Protein AF-A0A2A2QMR7-F1 (afdb_monomer_lite)

Secondary structure (DSSP, 8-state):
-HHHHHHH-HHHHHHHHHHHHHHHS-----SHHHHHHH-HHHHHHHHHHHHHTT-S--STTS--TTTHHHHHHHHHHHTTT-HHHHHHHHHHS-HHHHGGGGGG--S--GGGHHHHHHHHHHHS-HHHHHHHHHTSHHHHHHH-TTS---HHHHHHHHHHTT--HHHHHHHHHHHHHHHHHHHHHHHHTTPPP-HHHHHHHHHHHHHH-TTTHHHHHHHHHHHHHHHH-SHHHHHHHHHHHHHHHHTT--GGGTHHHHHHHHTTSS---HHHHHHHHTT-S-HHHHHHHHHHH-

Structure (mmCIF, N/CA/C/O backbone):
data_AF-A0A2A2QMR7-F1
#
_entry.id   AF-A0A2A2QMR7-F1
#
loop_
_atom_site.group_PDB
_atom_site.id
_atom_site.type_symbol
_atom_site.label_atom_id
_atom_site.label_alt_id
_atom_site.label_comp_id
_atom_site.label_asym_id
_atom_site.label_entity_id
_atom_site.label_seq_id
_atom_site.pdbx_PDB_ins_code
_atom_site.Cartn_x
_atom_site.Cartn_y
_atom_site.Cartn_z
_atom_site.occupancy
_atom_site.B_iso_or_equiv
_atom_site.auth_seq_id
_atom_site.auth_comp_id
_atom_site.auth_asym_id
_atom_site.auth_atom_id
_atom_site.pdbx_PDB_model_num
ATOM 1 N N . MET A 1 1 ? 7.058 14.930 -33.834 1.00 75.44 1 MET A N 1
ATOM 2 C CA . MET A 1 1 ? 8.355 14.734 -34.533 1.00 75.44 1 MET A CA 1
ATOM 3 C C . MET A 1 1 ? 9.242 13.738 -33.794 1.00 75.44 1 MET A C 1
ATOM 5 O O . MET A 1 1 ? 9.692 12.813 -34.449 1.00 75.44 1 MET A O 1
ATOM 9 N N . LEU A 1 2 ? 9.479 13.872 -32.477 1.00 79.81 2 LEU A N 1
ATOM 10 C CA . LEU A 1 2 ? 10.224 12.844 -31.726 1.00 79.81 2 LEU A CA 1
ATOM 11 C C . LEU A 1 2 ? 9.490 11.493 -31.701 1.00 79.81 2 LEU A C 1
ATOM 13 O O . LEU A 1 2 ? 10.117 10.493 -32.015 1.00 79.81 2 LEU A O 1
ATOM 17 N N . ASP A 1 3 ? 8.169 11.484 -31.512 1.00 81.62 3 ASP A N 1
ATOM 18 C CA . ASP A 1 3 ? 7.357 10.249 -31.507 1.00 81.62 3 ASP A CA 1
ATOM 19 C C . ASP A 1 3 ? 7.459 9.439 -32.821 1.00 81.62 3 ASP A C 1
ATOM 21 O O . ASP A 1 3 ? 7.451 8.212 -32.833 1.00 81.62 3 ASP A O 1
ATOM 25 N N . GLU A 1 4 ? 7.612 10.111 -33.969 1.00 83.12 4 GLU A N 1
ATOM 26 C CA . GLU A 1 4 ? 7.849 9.420 -35.246 1.00 83.12 4 GLU A CA 1
ATOM 27 C C . GLU A 1 4 ? 9.263 8.831 -35.337 1.00 83.12 4 GLU A C 1
ATOM 29 O O . GLU A 1 4 ? 9.485 7.826 -36.019 1.00 83.12 4 GLU A O 1
ATOM 34 N N . LEU A 1 5 ? 10.230 9.470 -34.673 1.00 87.38 5 LEU A N 1
ATOM 35 C CA . LEU A 1 5 ? 11.623 9.042 -34.644 1.00 87.38 5 LEU A CA 1
ATOM 36 C C . LEU A 1 5 ? 11.851 7.895 -33.659 1.00 87.38 5 LEU A C 1
ATOM 38 O O . LEU A 1 5 ? 12.731 7.090 -33.925 1.00 87.38 5 LEU A O 1
ATOM 42 N N . GLU A 1 6 ? 11.030 7.718 -32.622 1.00 89.19 6 GLU A N 1
ATOM 43 C CA . GLU A 1 6 ? 11.088 6.538 -31.734 1.00 89.19 6 GLU A CA 1
ATOM 44 C C . GLU A 1 6 ? 10.997 5.208 -32.509 1.00 89.19 6 GLU A C 1
ATOM 46 O O . GLU A 1 6 ? 11.534 4.181 -32.092 1.00 89.19 6 GLU A O 1
ATOM 51 N N . ASN A 1 7 ? 10.352 5.224 -33.680 1.00 86.50 7 ASN A N 1
ATOM 52 C CA . ASN A 1 7 ? 10.239 4.064 -34.563 1.00 86.50 7 ASN A CA 1
ATOM 53 C C . ASN A 1 7 ? 11.306 4.012 -35.664 1.00 86.50 7 ASN A C 1
ATOM 55 O O . ASN A 1 7 ? 11.676 2.925 -36.098 1.00 86.50 7 ASN A O 1
ATOM 59 N N . LYS A 1 8 ? 11.787 5.165 -36.142 1.00 88.81 8 LYS A N 1
ATOM 60 C CA . LYS A 1 8 ? 12.692 5.256 -37.306 1.00 88.81 8 LYS A CA 1
ATOM 61 C C . LYS A 1 8 ? 14.168 5.384 -36.925 1.00 88.81 8 LYS A C 1
ATOM 63 O O . LYS A 1 8 ? 15.030 4.905 -37.651 1.00 88.81 8 LYS A O 1
ATOM 68 N N . ASN A 1 9 ? 14.453 6.076 -35.828 1.00 90.81 9 ASN A N 1
ATOM 69 C CA . ASN A 1 9 ? 15.782 6.309 -35.273 1.00 90.81 9 ASN A CA 1
ATOM 70 C C . ASN A 1 9 ? 15.674 6.475 -33.739 1.00 90.81 9 ASN A C 1
ATOM 72 O O . ASN A 1 9 ? 15.755 7.602 -33.231 1.00 90.81 9 ASN A O 1
ATOM 76 N N . PRO A 1 10 ? 15.433 5.368 -33.010 1.00 91.12 10 PRO A N 1
ATOM 77 C CA . PRO A 1 10 ? 15.171 5.409 -31.575 1.00 91.12 10 PRO A CA 1
ATOM 78 C C . PRO A 1 10 ? 16.338 6.011 -30.789 1.00 91.12 10 PRO A C 1
ATOM 80 O O . PRO A 1 10 ? 16.108 6.892 -29.967 1.00 91.12 10 PRO A O 1
ATOM 83 N N . GLU A 1 11 ? 17.587 5.635 -31.090 1.00 91.69 11 GLU A N 1
ATOM 84 C CA . GLU A 1 11 ? 18.773 6.178 -30.409 1.00 91.69 11 GLU A CA 1
ATOM 85 C C . GLU A 1 11 ? 18.800 7.712 -30.439 1.00 91.69 11 GLU A C 1
ATOM 87 O O . GLU A 1 11 ? 19.033 8.360 -29.414 1.00 91.69 11 GLU A O 1
ATOM 92 N N . PHE A 1 12 ? 18.512 8.312 -31.600 1.00 91.12 12 PHE A N 1
ATOM 93 C CA . PHE A 1 12 ? 18.445 9.764 -31.719 1.00 91.12 12 PHE A CA 1
ATOM 94 C C . PHE A 1 12 ? 17.268 10.334 -30.923 1.00 91.12 12 PHE A C 1
ATOM 96 O O . PHE A 1 12 ? 17.456 11.296 -30.181 1.00 91.12 12 PHE A O 1
ATOM 103 N N . ALA A 1 13 ? 16.075 9.743 -31.042 1.00 90.94 13 ALA A N 1
ATOM 104 C CA . ALA A 1 13 ? 14.880 10.210 -30.342 1.00 90.94 13 ALA A CA 1
ATOM 105 C C . ALA A 1 13 ? 15.073 10.216 -28.814 1.00 90.94 13 ALA A C 1
ATOM 107 O O . ALA A 1 13 ? 14.882 11.254 -28.176 1.00 90.94 13 ALA A O 1
ATOM 108 N N . 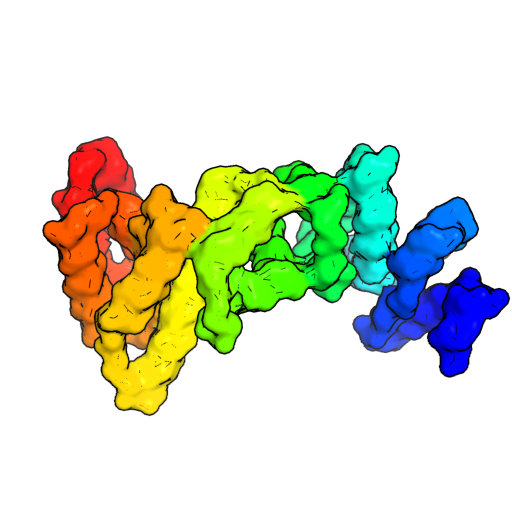PHE A 1 14 ? 15.535 9.106 -28.232 1.00 89.88 14 PHE A N 1
ATOM 109 C CA . PHE A 1 14 ? 15.748 8.981 -26.786 1.00 89.88 14 PHE A CA 1
ATOM 110 C C . PHE A 1 14 ? 16.903 9.841 -26.274 1.00 89.88 14 PHE A C 1
ATOM 112 O O . PHE A 1 14 ? 16.801 10.404 -25.184 1.00 89.88 14 PHE A O 1
ATOM 119 N N . SER A 1 15 ? 17.934 10.082 -27.089 1.00 88.19 15 SER A N 1
ATOM 120 C CA . SER A 1 15 ? 18.967 11.076 -26.758 1.00 88.19 15 SER A CA 1
ATOM 121 C C . SER A 1 15 ? 18.392 12.501 -26.669 1.00 88.19 15 SER A C 1
ATOM 123 O O . SER A 1 15 ? 18.821 13.288 -25.825 1.00 88.19 15 SER A O 1
ATOM 125 N N . GLN A 1 16 ? 17.382 12.841 -27.483 1.00 86.88 16 GLN A N 1
ATOM 126 C CA . GLN A 1 16 ? 16.682 14.130 -27.375 1.00 86.88 16 GLN A CA 1
ATOM 127 C C . GLN A 1 16 ? 15.772 14.201 -26.140 1.00 86.88 16 GLN A C 1
ATOM 129 O O . GLN A 1 16 ? 15.728 15.247 -25.490 1.00 86.88 16 GLN A O 1
ATOM 134 N N . TYR A 1 17 ? 15.068 13.118 -25.784 1.00 85.00 17 TYR A N 1
ATOM 135 C CA . TYR A 1 17 ? 14.297 13.061 -24.531 1.00 85.00 17 TYR A CA 1
ATOM 136 C C . TYR A 1 17 ? 15.207 13.229 -23.309 1.00 85.00 17 TYR A C 1
ATOM 138 O O . TYR A 1 17 ? 14.898 14.028 -22.426 1.00 85.00 17 TYR A O 1
ATOM 146 N N . LEU A 1 18 ? 16.368 12.570 -23.300 1.00 82.56 18 LEU A N 1
ATOM 147 C CA . LEU A 1 18 ? 17.379 12.716 -22.255 1.00 82.56 18 LEU A CA 1
ATOM 148 C C . LEU A 1 18 ? 17.886 14.161 -22.140 1.00 82.56 18 LEU A C 1
ATOM 150 O O . LEU A 1 18 ? 17.876 14.740 -21.054 1.00 82.56 18 LEU A O 1
ATOM 154 N N . ALA A 1 19 ? 18.249 14.789 -23.262 1.00 81.62 19 ALA A N 1
ATOM 155 C CA . ALA A 1 19 ? 18.685 16.185 -23.275 1.00 81.62 19 ALA A CA 1
ATOM 156 C C . ALA A 1 19 ? 17.597 17.150 -22.762 1.00 81.62 19 ALA A C 1
ATOM 158 O O . ALA A 1 19 ? 17.898 18.111 -22.053 1.00 81.62 19 ALA A O 1
ATOM 159 N N . ARG A 1 20 ? 16.318 16.897 -23.078 1.00 76.81 20 ARG A N 1
ATOM 160 C CA . ARG A 1 20 ? 15.191 17.674 -22.532 1.00 76.81 20 ARG A CA 1
ATOM 161 C C . ARG A 1 20 ? 15.062 17.490 -21.025 1.00 76.81 20 ARG A C 1
ATOM 163 O O . ARG A 1 20 ? 14.954 18.481 -20.309 1.00 76.81 20 ARG A O 1
ATOM 170 N N . ASN A 1 21 ? 15.141 16.248 -20.555 1.00 72.75 21 ASN A N 1
ATOM 171 C CA . ASN A 1 21 ? 15.066 15.915 -19.137 1.00 72.75 21 ASN A CA 1
ATOM 172 C C . ASN A 1 21 ? 16.109 16.640 -18.294 1.00 72.75 21 ASN A C 1
ATOM 174 O O . ASN A 1 21 ? 15.802 17.161 -17.226 1.00 72.75 21 ASN A O 1
ATOM 178 N N . GLN A 1 22 ? 17.321 16.757 -18.823 1.00 72.19 22 GLN A N 1
ATOM 179 C CA . GLN A 1 22 ? 18.397 17.495 -18.174 1.00 72.19 22 GLN A CA 1
ATOM 180 C C . GLN A 1 22 ? 18.168 19.008 -18.101 1.00 72.19 22 GLN A C 1
ATOM 182 O O . GLN A 1 22 ? 18.675 19.647 -17.185 1.00 72.19 22 GLN A O 1
ATOM 187 N N . ASN A 1 23 ? 17.489 19.594 -19.090 1.00 68.38 23 ASN A N 1
ATOM 188 C CA . ASN A 1 23 ? 17.396 21.048 -19.235 1.00 68.38 23 ASN A CA 1
ATOM 189 C C . ASN A 1 23 ? 16.145 21.642 -18.580 1.00 68.38 23 ASN A C 1
ATOM 191 O O . ASN A 1 23 ? 16.170 22.806 -18.188 1.00 68.38 23 ASN A O 1
ATOM 195 N N . SER A 1 24 ? 15.053 20.880 -18.483 1.00 61.28 24 SER A N 1
ATOM 196 C CA . SER A 1 24 ? 13.779 21.382 -17.954 1.00 61.28 24 SER A CA 1
ATOM 197 C C . SER A 1 24 ? 13.202 20.569 -16.797 1.00 61.28 24 SER A C 1
ATOM 199 O O . SER A 1 24 ? 12.192 20.988 -16.240 1.00 61.28 24 SER A O 1
ATOM 201 N N . GLY A 1 25 ? 13.783 19.412 -16.447 1.00 57.06 25 GLY A N 1
ATOM 202 C CA . GLY A 1 25 ? 13.253 18.519 -15.405 1.00 57.06 25 GLY A CA 1
ATOM 203 C C . GLY A 1 25 ? 11.856 17.947 -15.694 1.00 57.06 25 GLY A C 1
ATOM 204 O O . GLY A 1 25 ? 11.283 17.286 -14.836 1.00 57.06 25 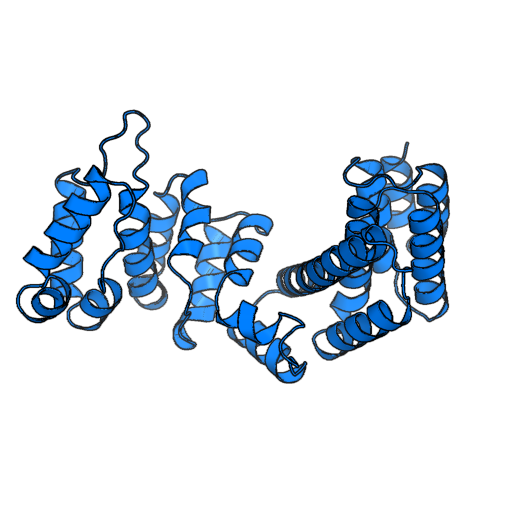GLY A O 1
ATOM 205 N N . ALA A 1 26 ? 11.306 18.205 -16.886 1.00 52.16 26 ALA A N 1
ATOM 206 C CA . ALA A 1 26 ? 9.927 17.911 -17.279 1.00 52.16 26 ALA A CA 1
ATOM 207 C C . ALA A 1 26 ? 9.849 16.998 -18.520 1.00 52.16 26 ALA A C 1
ATOM 209 O O . ALA A 1 26 ? 8.882 17.050 -19.280 1.00 52.16 26 ALA A O 1
ATOM 210 N N . GLY A 1 27 ? 10.895 16.216 -18.796 1.00 56.06 27 GLY A N 1
ATOM 211 C CA . GLY A 1 27 ? 10.897 15.272 -19.910 1.00 56.06 27 GLY A CA 1
ATOM 212 C C . GLY A 1 27 ? 10.311 13.920 -19.495 1.00 56.06 27 GLY A C 1
ATOM 213 O O . GLY A 1 27 ? 10.717 13.305 -18.517 1.00 56.06 27 GLY A O 1
ATOM 214 N N . GLY A 1 28 ? 9.365 13.393 -20.263 1.00 66.94 28 GLY A N 1
ATOM 215 C CA . GLY A 1 28 ? 9.029 11.972 -20.145 1.00 66.94 28 GLY A CA 1
ATOM 216 C C . GLY A 1 28 ? 10.193 11.083 -20.606 1.00 66.94 28 GLY A C 1
ATOM 217 O O . GLY A 1 28 ? 11.142 11.557 -21.236 1.00 66.94 28 GLY A O 1
ATOM 218 N N . LEU A 1 29 ? 10.085 9.777 -20.362 1.00 75.12 29 LEU A N 1
ATOM 219 C CA . LEU A 1 29 ? 10.961 8.757 -20.961 1.00 75.12 29 LEU A CA 1
ATOM 220 C C . LEU A 1 29 ? 10.720 8.547 -22.472 1.00 75.12 29 LEU A C 1
ATOM 222 O O . LEU A 1 29 ? 11.399 7.728 -23.085 1.00 75.12 29 LEU A O 1
ATOM 226 N N . GLY A 1 30 ? 9.759 9.253 -23.082 1.00 81.81 30 GLY A N 1
ATOM 227 C CA . GLY A 1 30 ? 9.195 8.829 -24.366 1.00 81.81 30 GLY A CA 1
ATOM 228 C C . GLY A 1 30 ? 8.587 7.429 -24.227 1.00 81.81 30 GLY A C 1
ATOM 229 O O . GLY A 1 30 ? 8.149 7.058 -23.140 1.00 81.81 30 GLY A O 1
ATOM 230 N N . ARG A 1 31 ? 8.608 6.636 -25.298 1.00 87.06 31 ARG A N 1
ATOM 231 C CA . ARG A 1 31 ? 8.166 5.225 -25.308 1.00 87.06 31 ARG A CA 1
ATOM 232 C C . ARG A 1 31 ? 9.349 4.258 -25.158 1.00 87.06 31 ARG A C 1
ATOM 234 O O . ARG A 1 31 ? 9.546 3.353 -25.973 1.00 87.06 31 ARG A O 1
ATOM 241 N N . PHE A 1 32 ? 10.228 4.517 -24.184 1.00 90.31 32 PHE A N 1
ATOM 242 C CA . PHE A 1 32 ? 11.466 3.744 -23.996 1.00 90.31 32 PHE A CA 1
ATOM 243 C C . PHE A 1 32 ? 11.190 2.289 -23.599 1.00 90.31 32 PHE A C 1
ATOM 245 O O . PHE A 1 32 ? 11.862 1.376 -24.075 1.00 90.31 32 PHE A O 1
ATOM 252 N N . ASP A 1 33 ? 10.156 2.071 -22.793 1.00 88.31 33 ASP A N 1
ATOM 253 C CA . ASP A 1 33 ? 9.586 0.765 -22.470 1.00 88.31 33 ASP A CA 1
ATOM 254 C C . ASP A 1 33 ? 9.193 -0.029 -23.727 1.00 88.31 33 ASP A C 1
ATOM 256 O O . ASP A 1 33 ? 9.488 -1.221 -23.838 1.00 88.31 33 ASP A O 1
ATOM 260 N N . GLU A 1 34 ? 8.608 0.634 -24.724 1.00 90.38 34 GLU A N 1
ATOM 261 C CA . GLU A 1 34 ? 8.254 -0.012 -25.986 1.00 90.38 34 GLU A CA 1
ATOM 262 C C . GLU A 1 34 ? 9.469 -0.325 -26.851 1.00 90.38 34 GLU A C 1
ATOM 264 O O . GLU A 1 34 ? 9.493 -1.348 -27.540 1.00 90.38 34 GLU A O 1
ATOM 269 N N . TRP A 1 35 ? 10.501 0.522 -26.820 1.00 93.56 35 TRP A N 1
ATOM 270 C CA . TRP A 1 35 ? 11.750 0.197 -27.499 1.00 93.56 35 TRP A CA 1
ATOM 271 C C . TRP A 1 35 ? 12.442 -0.998 -26.838 1.00 93.56 35 TRP A C 1
ATOM 273 O O . TRP A 1 35 ? 12.838 -1.916 -27.555 1.00 93.56 35 TRP A O 1
ATOM 283 N N . LEU A 1 36 ? 12.496 -1.041 -25.503 1.00 92.50 36 LEU A N 1
ATOM 284 C CA . LEU A 1 36 ? 12.977 -2.199 -24.746 1.00 92.50 36 LEU A CA 1
ATOM 285 C C . LEU A 1 36 ? 12.205 -3.474 -25.104 1.00 92.50 36 LEU A C 1
ATOM 287 O O . LEU A 1 36 ? 12.815 -4.526 -25.252 1.00 92.50 36 LEU A O 1
ATOM 291 N N . ALA A 1 37 ? 10.885 -3.396 -25.289 1.00 89.94 37 ALA A N 1
ATOM 292 C CA . ALA A 1 37 ? 10.079 -4.546 -25.697 1.00 89.94 37 ALA A CA 1
ATOM 293 C C . ALA A 1 37 ? 10.334 -4.977 -27.155 1.00 89.94 37 ALA A C 1
ATOM 295 O O . ALA A 1 37 ? 10.321 -6.170 -27.461 1.00 89.94 37 ALA A O 1
ATOM 296 N N . ARG A 1 38 ? 10.554 -4.019 -28.064 1.00 93.31 38 ARG A N 1
ATOM 297 C CA . ARG A 1 38 ? 10.743 -4.266 -29.503 1.00 93.31 38 ARG A CA 1
ATOM 298 C C . ARG A 1 38 ? 12.148 -4.758 -29.854 1.00 93.31 38 ARG A C 1
ATOM 300 O O . ARG A 1 38 ? 12.282 -5.643 -30.693 1.00 93.31 38 ARG A O 1
ATOM 307 N N . ASP A 1 39 ? 13.177 -4.143 -29.278 1.00 93.56 39 ASP A N 1
ATOM 308 C CA . ASP A 1 39 ? 14.590 -4.453 -29.521 1.00 93.56 39 ASP A CA 1
ATOM 309 C C . ASP A 1 39 ? 15.398 -4.294 -28.218 1.00 93.56 39 ASP A C 1
ATOM 311 O O . ASP A 1 39 ? 16.079 -3.278 -28.021 1.00 93.56 39 ASP A O 1
ATOM 315 N N . PRO A 1 40 ? 15.315 -5.291 -27.310 1.00 91.62 40 PRO A N 1
ATOM 316 C CA . PRO A 1 40 ? 15.959 -5.222 -26.002 1.00 91.62 40 PRO A CA 1
ATOM 317 C C . PRO A 1 40 ? 17.469 -4.996 -26.104 1.00 91.62 40 PRO A C 1
ATOM 319 O O . PRO A 1 40 ? 18.030 -4.203 -25.358 1.00 91.62 40 PRO A O 1
ATOM 322 N N . ALA A 1 41 ? 18.137 -5.650 -27.061 1.00 91.81 41 ALA A N 1
ATOM 323 C CA . ALA A 1 41 ? 19.588 -5.582 -27.195 1.00 91.81 41 ALA A CA 1
ATOM 324 C C . ALA A 1 41 ? 20.064 -4.175 -27.586 1.00 91.81 41 ALA A C 1
ATOM 326 O O . ALA A 1 41 ? 21.008 -3.657 -26.984 1.00 91.81 41 ALA A O 1
ATOM 327 N N . ALA A 1 42 ? 19.419 -3.540 -28.573 1.00 94.12 42 ALA A N 1
ATOM 328 C CA . ALA A 1 42 ? 19.783 -2.185 -28.979 1.00 94.12 42 ALA A CA 1
ATOM 329 C C . ALA A 1 42 ? 19.444 -1.151 -27.894 1.00 94.12 42 ALA A C 1
ATOM 331 O O . ALA A 1 42 ? 20.277 -0.294 -27.591 1.00 94.12 42 ALA A O 1
ATOM 332 N N . ALA A 1 43 ? 18.260 -1.256 -27.281 1.00 94.06 43 ALA A N 1
ATOM 333 C CA . ALA A 1 43 ? 17.821 -0.345 -26.227 1.00 94.06 43 ALA A CA 1
ATOM 334 C C . ALA A 1 43 ? 18.730 -0.420 -24.987 1.00 94.06 43 ALA A C 1
ATOM 336 O O . ALA A 1 43 ? 19.186 0.617 -24.501 1.00 94.06 43 ALA A O 1
ATOM 337 N N . THR A 1 44 ? 19.066 -1.632 -24.527 1.00 92.19 44 THR A N 1
ATOM 338 C CA . THR A 1 44 ? 20.006 -1.852 -23.418 1.00 92.19 44 THR A CA 1
ATOM 339 C C . THR A 1 44 ? 21.389 -1.298 -23.738 1.00 92.19 44 THR A C 1
ATOM 341 O O . THR A 1 44 ? 21.927 -0.527 -22.950 1.00 92.19 44 THR A O 1
ATOM 344 N N . ASN A 1 45 ? 21.952 -1.612 -24.909 1.00 93.81 45 ASN A N 1
ATOM 345 C CA . ASN A 1 45 ? 23.277 -1.119 -25.298 1.00 93.81 45 ASN A CA 1
ATOM 346 C C . ASN A 1 45 ? 23.318 0.418 -25.358 1.00 93.81 45 ASN A C 1
ATOM 348 O O . ASN A 1 45 ? 24.273 1.048 -24.903 1.00 93.81 45 ASN A O 1
ATOM 352 N N . TRP A 1 46 ? 22.270 1.050 -25.895 1.00 94.62 46 TRP A N 1
ATOM 353 C CA . TRP A 1 46 ? 22.159 2.507 -25.880 1.00 94.62 46 TRP A CA 1
ATOM 354 C C . TRP A 1 46 ? 22.110 3.057 -24.451 1.00 94.62 46 TRP A C 1
ATOM 356 O O . TRP A 1 46 ? 22.844 3.999 -24.144 1.00 94.62 46 TRP A O 1
ATOM 366 N N . TYR A 1 47 ? 21.289 2.461 -23.585 1.00 91.81 47 TYR A N 1
ATOM 367 C CA . TYR A 1 47 ? 21.126 2.889 -22.200 1.00 91.81 47 TYR A CA 1
ATOM 368 C C . TYR A 1 47 ? 22.430 2.763 -21.400 1.00 91.81 47 TYR A C 1
ATOM 370 O O . TYR A 1 47 ? 22.868 3.729 -20.775 1.00 91.81 47 TYR A O 1
ATOM 378 N N . GLU A 1 48 ? 23.117 1.625 -21.501 1.00 90.62 48 GLU A N 1
ATOM 379 C CA . GLU A 1 48 ? 24.412 1.386 -20.854 1.00 90.62 48 GLU A CA 1
ATOM 380 C C . GLU A 1 48 ? 25.491 2.369 -21.327 1.00 90.62 48 GLU A C 1
ATOM 382 O O . GLU A 1 48 ? 26.286 2.851 -20.519 1.00 90.62 48 GLU A O 1
ATOM 387 N N . LYS A 1 49 ? 25.492 2.750 -22.613 1.00 91.38 49 LYS A N 1
ATOM 388 C CA . LYS A 1 49 ? 26.380 3.810 -23.120 1.00 91.38 49 LYS A CA 1
ATOM 389 C C . LYS A 1 49 ? 26.091 5.169 -22.485 1.00 91.38 49 LYS A C 1
ATOM 391 O O . LYS A 1 49 ? 27.037 5.911 -22.222 1.00 91.38 49 LYS A O 1
ATOM 396 N N . GLN A 1 50 ? 24.820 5.510 -22.250 1.00 89.50 50 GLN A N 1
ATOM 397 C CA . GLN A 1 50 ? 24.463 6.770 -21.586 1.00 89.50 50 GLN A CA 1
ATOM 398 C C . GLN A 1 50 ? 24.879 6.765 -20.112 1.00 89.50 50 GLN A C 1
ATOM 400 O O . GLN A 1 50 ? 25.369 7.784 -19.624 1.00 89.50 50 GLN A O 1
ATOM 405 N N . LEU A 1 51 ? 24.737 5.620 -19.433 1.00 85.12 51 LEU A N 1
ATOM 406 C CA . LEU A 1 51 ? 25.236 5.425 -18.070 1.00 85.12 51 LEU A CA 1
ATOM 407 C C . LEU A 1 51 ? 26.753 5.590 -17.995 1.00 85.12 51 LEU A C 1
ATOM 409 O O . LEU A 1 51 ? 27.232 6.383 -17.200 1.00 85.12 51 LEU A O 1
ATOM 413 N N . ALA A 1 52 ? 27.504 4.902 -18.856 1.00 86.56 52 ALA A N 1
ATOM 414 C CA . ALA A 1 52 ? 28.967 4.961 -18.867 1.00 86.56 52 ALA A CA 1
ATOM 415 C C . ALA A 1 52 ? 29.532 6.337 -19.261 1.00 86.56 52 ALA A C 1
ATOM 417 O O . ALA A 1 52 ? 30.708 6.612 -19.041 1.00 86.56 52 ALA A O 1
ATOM 418 N N . SER A 1 53 ? 28.708 7.181 -19.884 1.00 84.25 53 SER A N 1
ATOM 419 C CA . SER A 1 53 ? 29.075 8.542 -20.277 1.00 84.25 53 SER A CA 1
ATOM 420 C C . SER A 1 53 ? 28.688 9.586 -19.218 1.00 84.25 53 SER A C 1
ATOM 422 O O . SER A 1 53 ? 28.783 10.780 -19.502 1.00 84.25 53 SER A O 1
ATOM 424 N N . ASP A 1 54 ? 28.200 9.155 -18.045 1.00 80.31 54 ASP A N 1
ATOM 425 C CA . ASP A 1 54 ? 27.731 9.990 -16.927 1.00 80.31 54 ASP A CA 1
ATOM 426 C C . ASP A 1 54 ? 26.726 11.075 -17.352 1.00 80.31 54 ASP A C 1
ATOM 428 O O . ASP A 1 54 ? 26.603 12.143 -16.752 1.00 80.31 54 ASP A O 1
ATOM 432 N N . VAL A 1 55 ? 25.961 10.808 -18.415 1.00 79.19 55 VAL A N 1
ATOM 433 C CA . VAL A 1 55 ? 25.049 11.797 -19.006 1.00 79.19 55 VAL A CA 1
ATOM 434 C C . VAL A 1 55 ? 23.887 12.096 -18.048 1.00 79.19 55 VAL A C 1
ATOM 436 O O . VAL A 1 55 ? 23.288 13.170 -18.104 1.00 79.19 55 VAL A O 1
ATOM 439 N N . PHE A 1 56 ? 23.572 11.185 -17.130 1.00 76.50 56 PHE A N 1
ATOM 440 C CA . PHE A 1 56 ? 22.519 11.371 -16.136 1.00 76.50 56 PHE A CA 1
ATOM 441 C C . PHE A 1 56 ? 22.960 12.216 -14.925 1.00 76.50 56 PHE A C 1
ATOM 443 O O . PHE A 1 56 ? 22.135 12.962 -14.392 1.00 76.50 56 PHE A O 1
ATOM 450 N N . ASP A 1 57 ? 24.226 12.169 -14.509 1.00 70.94 57 ASP A N 1
ATOM 451 C CA . ASP A 1 57 ? 24.669 12.682 -13.206 1.00 70.94 57 ASP A CA 1
ATOM 452 C C . ASP A 1 57 ? 25.233 14.106 -13.307 1.00 70.94 57 ASP A C 1
ATOM 454 O O . ASP A 1 57 ? 26.418 14.334 -13.543 1.00 70.94 57 ASP A O 1
ATOM 458 N N . LYS A 1 58 ? 24.358 15.106 -13.128 1.00 66.25 58 LYS A N 1
ATOM 459 C CA . LYS A 1 58 ? 24.740 16.535 -13.147 1.00 66.25 58 LYS A CA 1
ATOM 460 C C . LYS A 1 58 ? 24.755 17.205 -11.774 1.00 66.25 58 LYS A C 1
ATOM 462 O O . LYS A 1 58 ? 25.149 18.368 -11.677 1.00 66.25 58 LYS A O 1
ATOM 467 N N . THR A 1 59 ? 24.299 16.527 -10.727 1.00 69.38 59 THR A N 1
ATOM 468 C CA . THR A 1 59 ? 24.241 17.092 -9.378 1.00 69.38 59 THR A CA 1
ATOM 469 C C . THR A 1 59 ? 25.455 16.667 -8.553 1.00 69.38 59 THR A C 1
ATOM 471 O O . THR A 1 59 ? 26.017 15.589 -8.728 1.00 69.38 59 THR A O 1
ATOM 474 N N . LEU A 1 60 ? 25.866 17.529 -7.622 1.00 67.75 60 LEU A N 1
ATOM 475 C CA . LEU A 1 60 ? 27.003 17.263 -6.732 1.00 67.75 60 LEU A CA 1
ATOM 476 C C . LEU A 1 60 ? 26.682 16.240 -5.631 1.00 67.75 60 LEU A C 1
ATOM 478 O O . LEU A 1 60 ? 27.595 15.747 -4.976 1.00 67.75 60 LEU A O 1
ATOM 482 N N . ASP A 1 61 ? 25.400 15.944 -5.408 1.00 71.81 61 ASP A N 1
ATOM 483 C CA . ASP A 1 61 ? 24.929 14.965 -4.425 1.00 71.81 61 ASP A CA 1
ATOM 484 C C . ASP A 1 61 ? 24.792 13.545 -5.004 1.00 71.81 61 ASP A C 1
ATOM 486 O O . ASP A 1 61 ? 24.364 12.638 -4.291 1.00 71.81 61 ASP A O 1
ATOM 490 N N . GLY A 1 62 ? 25.156 13.345 -6.279 1.00 69.06 62 GLY A N 1
ATOM 491 C CA . GLY A 1 62 ? 25.083 12.050 -6.963 1.00 69.06 62 GLY A CA 1
ATOM 492 C C . GLY A 1 62 ? 23.658 11.585 -7.272 1.00 69.06 62 GLY A C 1
ATOM 493 O O . GLY A 1 62 ? 23.449 10.421 -7.606 1.00 69.06 62 GLY A O 1
ATOM 494 N N . LYS A 1 63 ? 22.659 12.465 -7.136 1.00 77.94 63 LYS A N 1
ATOM 495 C CA . LYS A 1 63 ? 21.259 12.149 -7.422 1.00 77.94 63 LYS A CA 1
ATOM 496 C C . LYS A 1 63 ? 20.884 12.563 -8.837 1.00 77.94 63 LYS A C 1
ATOM 498 O O . LYS A 1 63 ? 20.839 13.745 -9.159 1.00 77.94 63 LYS A O 1
ATOM 503 N N . SER A 1 64 ? 20.458 11.604 -9.655 1.00 80.75 64 SER A N 1
ATOM 504 C CA . SER A 1 64 ? 19.877 11.908 -10.963 1.00 80.75 64 SER A CA 1
ATOM 505 C C . SER A 1 64 ? 18.389 11.566 -11.041 1.00 80.75 64 SER A C 1
ATOM 507 O O . SER A 1 64 ? 18.011 10.473 -11.465 1.00 80.75 64 SER A O 1
ATOM 509 N N . PRO A 1 65 ? 17.498 12.521 -10.710 1.00 79.75 65 PRO A N 1
ATOM 510 C CA . PRO A 1 65 ? 16.066 12.384 -10.964 1.00 79.75 65 PRO A CA 1
ATOM 511 C C . PRO A 1 65 ? 15.725 12.056 -12.425 1.00 79.75 65 PRO A C 1
ATOM 513 O O . PRO A 1 65 ? 14.746 11.363 -12.685 1.00 79.75 65 PRO A O 1
ATOM 516 N N . ALA A 1 66 ? 16.537 12.529 -13.378 1.00 80.56 66 ALA A N 1
ATOM 517 C CA . ALA A 1 66 ? 16.363 12.276 -14.810 1.00 80.56 66 ALA A CA 1
ATOM 518 C C . ALA A 1 66 ? 16.618 10.810 -15.204 1.00 80.56 66 ALA A C 1
ATOM 520 O O . ALA A 1 66 ? 16.202 10.385 -16.281 1.00 80.56 66 ALA A O 1
ATOM 521 N N . LYS A 1 67 ? 17.297 10.044 -14.342 1.00 85.50 67 LYS A N 1
ATOM 522 C CA . LYS A 1 67 ? 17.593 8.622 -14.528 1.00 85.50 67 LYS A CA 1
ATOM 523 C C . LYS A 1 67 ? 16.399 7.728 -14.192 1.00 85.50 67 LYS A C 1
ATOM 525 O O . LYS A 1 67 ? 16.177 6.731 -14.874 1.00 85.50 67 LYS A O 1
ATOM 530 N N . VAL A 1 68 ? 15.602 8.123 -13.195 1.00 87.50 68 VAL A N 1
ATOM 531 C CA . VAL A 1 68 ? 14.491 7.323 -12.648 1.00 87.50 68 VAL A CA 1
ATOM 532 C C . VAL A 1 68 ? 13.503 6.832 -13.721 1.00 87.50 68 VAL A C 1
ATOM 534 O O . VAL A 1 68 ? 13.214 5.636 -13.712 1.00 87.50 68 VAL A O 1
ATOM 537 N N . PRO A 1 69 ? 13.031 7.653 -14.686 1.00 86.88 69 PRO A N 1
ATOM 538 C CA . PRO A 1 69 ? 12.154 7.163 -15.753 1.00 86.88 69 PRO A CA 1
ATOM 539 C C . PRO A 1 69 ? 12.752 6.002 -16.571 1.00 86.88 69 PRO A C 1
ATOM 541 O O . PRO A 1 69 ? 12.067 5.025 -16.873 1.00 86.88 69 PRO A O 1
ATOM 544 N N . PHE A 1 70 ? 14.039 6.097 -16.924 1.00 89.88 70 PHE A N 1
ATOM 545 C CA . PHE A 1 70 ? 14.729 5.092 -17.739 1.00 89.88 70 PHE A CA 1
ATOM 546 C C . PHE A 1 70 ? 15.052 3.836 -16.928 1.00 89.88 70 PHE A C 1
ATOM 548 O O . PHE A 1 70 ? 14.846 2.726 -17.418 1.00 89.88 70 PHE A O 1
ATOM 555 N N . GLU A 1 71 ? 15.497 3.996 -15.677 1.00 91.62 71 GLU A N 1
ATOM 556 C CA . GLU A 1 71 ? 15.722 2.861 -14.775 1.00 91.62 71 GLU A CA 1
ATOM 557 C C . GLU A 1 71 ? 14.436 2.116 -14.463 1.00 91.62 71 GLU A C 1
ATOM 559 O O . GLU A 1 71 ? 14.454 0.892 -14.466 1.00 91.62 71 GLU A O 1
ATOM 564 N N . SER A 1 72 ? 13.316 2.816 -14.282 1.00 92.12 72 SER A N 1
ATOM 565 C CA . SER A 1 72 ? 12.028 2.173 -14.004 1.00 92.12 72 SER A CA 1
ATOM 566 C C . SER A 1 72 ? 11.593 1.271 -15.162 1.00 92.12 72 SER A C 1
ATOM 568 O O . SER A 1 72 ? 11.275 0.098 -14.956 1.00 92.12 72 SER A O 1
ATOM 570 N N . ALA A 1 73 ? 11.672 1.774 -16.399 1.00 92.38 73 ALA A N 1
ATOM 571 C CA . ALA A 1 73 ? 11.387 0.984 -17.596 1.00 92.38 73 ALA A CA 1
ATOM 572 C C . ALA A 1 73 ? 12.360 -0.199 -17.753 1.00 92.38 73 ALA A C 1
ATOM 574 O O . ALA A 1 73 ? 11.936 -1.316 -18.067 1.00 92.38 73 ALA A O 1
ATOM 575 N N . TYR A 1 74 ? 13.654 0.017 -17.491 1.00 93.94 74 TYR A N 1
ATOM 576 C CA . TYR A 1 74 ? 14.657 -1.036 -17.612 1.00 93.94 74 TYR A CA 1
ATOM 577 C C . TYR A 1 74 ? 14.486 -2.129 -16.549 1.00 93.94 74 TYR A C 1
ATOM 579 O O . TYR A 1 74 ? 14.429 -3.308 -16.900 1.00 93.94 74 TYR A O 1
ATOM 587 N N . ILE A 1 75 ? 14.273 -1.760 -15.283 1.00 95.75 75 ILE A N 1
ATOM 588 C CA . ILE A 1 75 ? 13.908 -2.672 -14.188 1.00 95.75 75 ILE A CA 1
ATOM 589 C C . ILE A 1 75 ? 12.698 -3.516 -14.595 1.00 95.75 75 ILE A C 1
ATOM 591 O O . ILE A 1 75 ? 12.756 -4.744 -14.535 1.00 95.75 75 ILE A O 1
ATOM 595 N N . MET A 1 76 ? 11.624 -2.886 -15.081 1.00 94.75 76 MET A N 1
ATOM 596 C CA . MET A 1 76 ? 10.418 -3.606 -15.494 1.00 94.75 76 MET A CA 1
ATOM 597 C C . MET A 1 76 ? 10.654 -4.531 -16.691 1.00 94.75 76 MET A C 1
ATOM 599 O O . MET A 1 76 ? 9.956 -5.539 -16.823 1.00 94.75 76 MET A O 1
ATOM 603 N N . SER A 1 77 ? 11.612 -4.233 -17.572 1.00 94.19 77 SER A N 1
ATOM 604 C CA . SER A 1 77 ? 12.008 -5.144 -18.655 1.00 94.19 77 SER A CA 1
ATOM 605 C C . SER A 1 77 ? 12.762 -6.378 -18.139 1.00 94.19 77 SER A C 1
ATOM 607 O O . SER A 1 77 ? 12.567 -7.469 -18.670 1.00 94.19 77 SER A O 1
ATOM 609 N N . LEU A 1 78 ? 13.542 -6.221 -17.064 1.00 95.69 78 LEU A N 1
ATOM 610 C CA . LEU A 1 78 ? 14.401 -7.257 -16.490 1.00 95.69 78 LEU A CA 1
ATOM 611 C C . LEU A 1 78 ? 13.708 -8.122 -15.437 1.00 95.69 78 LEU A C 1
ATOM 613 O O . LEU A 1 78 ? 14.134 -9.247 -15.208 1.00 95.69 78 LEU A O 1
ATOM 617 N N . ILE A 1 79 ? 12.641 -7.637 -14.807 1.00 96.31 79 ILE A N 1
ATOM 618 C CA . ILE A 1 79 ? 12.104 -8.201 -13.559 1.00 96.31 79 ILE A CA 1
ATOM 619 C C . ILE A 1 79 ? 11.750 -9.698 -13.596 1.00 96.31 79 ILE A C 1
ATOM 621 O O . ILE A 1 79 ? 11.757 -10.354 -12.560 1.00 96.31 79 ILE A O 1
ATOM 625 N N . ASN A 1 80 ? 11.476 -10.247 -14.783 1.00 94.88 80 ASN A N 1
ATOM 626 C CA . ASN A 1 80 ? 11.252 -11.680 -14.988 1.00 94.88 80 ASN A CA 1
ATOM 627 C C . ASN A 1 80 ? 12.475 -12.412 -15.564 1.00 94.88 80 ASN A C 1
ATOM 629 O O . ASN A 1 80 ? 12.678 -13.583 -15.256 1.00 94.88 80 ASN A O 1
ATOM 633 N N . SER A 1 81 ? 13.254 -11.767 -16.438 1.00 94.88 81 SER A N 1
ATOM 634 C CA . SER A 1 81 ? 14.357 -12.404 -17.172 1.00 94.88 81 SER A CA 1
ATOM 635 C C . SER A 1 81 ? 15.686 -12.375 -16.421 1.00 94.88 81 SER A C 1
ATOM 637 O O . SER A 1 81 ? 16.461 -13.320 -16.525 1.00 94.88 81 SER A O 1
ATOM 639 N N . ASP A 1 82 ? 15.940 -11.304 -15.672 1.00 96.69 82 ASP A N 1
ATOM 640 C CA . ASP A 1 82 ? 17.098 -11.121 -14.799 1.00 96.69 82 ASP A CA 1
ATOM 641 C C . ASP A 1 82 ? 16.690 -10.343 -13.527 1.00 96.69 82 ASP A C 1
ATOM 643 O O . ASP A 1 82 ? 16.936 -9.136 -13.397 1.00 96.69 82 ASP A O 1
ATOM 647 N N . PRO A 1 83 ? 16.032 -11.019 -12.564 1.00 97.19 83 PRO A N 1
ATOM 648 C CA . PRO A 1 83 ? 15.586 -10.383 -11.327 1.00 97.19 83 PRO A CA 1
ATOM 649 C C . PRO A 1 83 ? 16.742 -9.841 -10.476 1.00 97.19 83 PRO A C 1
ATOM 651 O O . PRO A 1 83 ? 16.550 -8.889 -9.723 1.00 97.19 83 PRO A O 1
ATOM 654 N N . ALA A 1 84 ? 17.937 -10.432 -10.587 1.00 97.75 84 ALA A N 1
ATOM 655 C CA . ALA A 1 84 ? 19.112 -9.997 -9.837 1.00 97.75 84 ALA A CA 1
ATOM 656 C C . ALA A 1 84 ? 19.628 -8.647 -10.353 1.00 97.75 84 ALA A C 1
ATOM 658 O O . ALA A 1 84 ? 19.917 -7.759 -9.551 1.00 97.75 84 ALA A O 1
ATOM 659 N N . ALA A 1 85 ? 19.676 -8.458 -11.676 1.00 96.19 85 ALA A N 1
ATOM 660 C CA . ALA A 1 85 ? 20.001 -7.162 -12.261 1.00 96.19 85 ALA A CA 1
ATOM 661 C C . ALA A 1 85 ? 18.945 -6.101 -11.914 1.00 96.19 85 ALA A C 1
ATOM 663 O O . ALA A 1 85 ? 19.305 -4.989 -11.529 1.00 96.19 85 ALA A O 1
ATOM 664 N N . ALA A 1 86 ? 17.651 -6.442 -11.977 1.00 97.50 86 ALA A N 1
ATOM 665 C CA . ALA A 1 86 ? 16.569 -5.535 -11.581 1.00 97.50 86 ALA A CA 1
ATOM 666 C C . ALA A 1 86 ? 16.714 -5.067 -10.117 1.00 97.50 86 ALA A C 1
ATOM 668 O O . ALA A 1 86 ? 16.635 -3.872 -9.828 1.00 97.50 86 ALA A O 1
ATOM 669 N N . GLU A 1 87 ? 16.998 -6.003 -9.206 1.00 97.69 87 GLU A N 1
ATOM 670 C CA . GLU A 1 87 ? 17.262 -5.732 -7.788 1.00 97.69 87 GLU A CA 1
ATOM 671 C C . GLU A 1 87 ? 18.498 -4.847 -7.590 1.00 97.69 87 GLU A C 1
ATOM 673 O O . GLU A 1 87 ? 18.458 -3.882 -6.825 1.00 97.69 87 GLU A O 1
ATOM 678 N N . GLN A 1 88 ? 19.587 -5.127 -8.307 1.00 96.38 88 GLN A N 1
ATOM 679 C CA . GLN A 1 88 ? 20.803 -4.322 -8.239 1.00 96.38 88 GLN A CA 1
ATOM 680 C C . GLN A 1 88 ? 20.559 -2.880 -8.705 1.00 96.38 88 GLN A C 1
ATOM 682 O O . GLN A 1 88 ? 21.008 -1.947 -8.041 1.00 96.38 88 GLN A O 1
ATOM 687 N N . ILE A 1 89 ? 19.835 -2.682 -9.811 1.00 94.38 89 ILE A N 1
ATOM 688 C CA . ILE A 1 89 ? 19.516 -1.343 -10.329 1.00 94.38 89 ILE A CA 1
ATOM 689 C C . ILE A 1 89 ? 18.656 -0.579 -9.315 1.00 94.38 89 ILE A C 1
ATOM 691 O O . ILE A 1 89 ? 18.991 0.550 -8.962 1.00 94.38 89 ILE A O 1
ATOM 695 N N . MET A 1 90 ? 17.611 -1.209 -8.773 1.00 95.12 90 MET A N 1
ATOM 696 C CA . MET A 1 90 ? 16.754 -0.590 -7.758 1.00 95.12 90 MET A CA 1
ATOM 697 C C . MET A 1 90 ? 17.530 -0.232 -6.478 1.00 95.12 90 MET A C 1
ATOM 699 O O . MET A 1 90 ? 17.301 0.815 -5.876 1.00 95.12 90 MET A O 1
ATOM 703 N N . ASN A 1 91 ? 18.499 -1.056 -6.072 1.00 94.25 91 ASN A N 1
ATOM 704 C CA . ASN A 1 91 ? 19.351 -0.760 -4.920 1.00 94.25 91 ASN A CA 1
ATOM 705 C C . ASN A 1 91 ? 20.363 0.367 -5.178 1.00 94.25 91 ASN A C 1
ATOM 707 O O . ASN A 1 91 ? 20.731 1.070 -4.233 1.00 94.25 91 ASN A O 1
ATOM 711 N N . ASN A 1 92 ? 20.775 0.571 -6.430 1.00 90.88 92 ASN A N 1
ATOM 712 C CA . ASN A 1 92 ? 21.649 1.677 -6.822 1.00 90.88 92 ASN A CA 1
ATOM 713 C C . ASN A 1 92 ? 20.919 3.028 -6.858 1.00 90.88 92 ASN A C 1
ATOM 715 O O . ASN A 1 92 ? 21.576 4.068 -6.796 1.00 90.88 92 ASN A O 1
ATOM 719 N N . LEU A 1 93 ? 19.582 3.036 -6.926 1.00 89.31 93 LEU A N 1
ATOM 720 C CA . LEU A 1 93 ? 18.806 4.256 -6.723 1.00 89.31 93 LEU A CA 1
ATOM 721 C C . LEU A 1 93 ? 18.944 4.735 -5.265 1.00 89.31 93 LEU A C 1
ATOM 723 O O . LEU A 1 93 ? 18.741 3.936 -4.337 1.00 89.31 93 LEU A O 1
ATOM 727 N N . PRO A 1 94 ? 19.228 6.036 -5.039 1.00 88.31 94 PRO A N 1
ATOM 728 C CA . PRO A 1 94 ? 19.137 6.646 -3.717 1.00 88.31 94 PRO A CA 1
ATOM 729 C C . PRO A 1 94 ? 17.769 6.365 -3.075 1.00 88.31 94 PRO A C 1
ATOM 731 O O . PRO A 1 94 ? 16.764 6.428 -3.786 1.00 88.31 94 PRO A O 1
ATOM 734 N N . PRO A 1 95 ? 17.688 6.084 -1.758 1.00 87.56 95 PRO A N 1
ATOM 735 C CA . PRO A 1 95 ? 16.424 5.738 -1.102 1.00 87.56 95 PRO A CA 1
ATOM 736 C C . PRO A 1 95 ? 15.287 6.736 -1.363 1.00 87.56 95 PRO A C 1
ATOM 738 O O . PRO A 1 95 ? 14.170 6.328 -1.654 1.00 87.56 95 PRO A O 1
ATOM 741 N N . ASP A 1 96 ? 15.582 8.038 -1.373 1.00 85.38 96 ASP A N 1
ATOM 742 C CA . ASP A 1 96 ? 14.597 9.091 -1.645 1.00 85.38 96 ASP A CA 1
ATOM 743 C C . ASP A 1 96 ? 14.113 9.136 -3.105 1.00 85.38 96 ASP A C 1
ATOM 745 O O . ASP A 1 96 ? 13.059 9.700 -3.391 1.00 85.38 96 ASP A O 1
ATOM 749 N N . LEU A 1 97 ? 14.852 8.521 -4.033 1.00 87.81 97 LEU A N 1
ATOM 750 C CA . LEU A 1 97 ? 14.443 8.357 -5.428 1.00 87.81 97 LEU A CA 1
ATOM 751 C C . LEU A 1 97 ? 13.755 7.013 -5.697 1.00 87.81 97 LEU A C 1
ATOM 753 O O . LEU A 1 97 ? 13.064 6.902 -6.706 1.00 87.81 97 LEU A O 1
ATOM 757 N N . ARG A 1 98 ? 13.876 6.015 -4.810 1.00 90.38 98 ARG A N 1
ATOM 758 C CA . ARG A 1 98 ? 13.183 4.721 -4.968 1.00 90.38 98 ARG A CA 1
ATOM 759 C C . ARG A 1 98 ? 11.669 4.874 -4.933 1.00 90.38 98 ARG A C 1
ATOM 761 O O . ARG A 1 98 ? 10.993 4.242 -5.731 1.00 90.38 98 ARG A O 1
ATOM 768 N N . GLY A 1 99 ? 11.140 5.761 -4.087 1.00 85.12 99 GLY A N 1
ATOM 769 C CA . GLY A 1 99 ? 9.703 6.068 -4.067 1.00 85.12 99 GLY A CA 1
ATOM 770 C C . GLY A 1 99 ? 9.178 6.568 -5.419 1.00 85.12 99 GLY A C 1
ATOM 771 O O . GLY A 1 99 ? 8.063 6.242 -5.810 1.00 85.12 99 GLY A O 1
ATOM 772 N N . ARG A 1 100 ? 10.023 7.263 -6.194 1.00 86.88 100 ARG A N 1
ATOM 773 C CA . ARG A 1 100 ? 9.683 7.775 -7.530 1.00 86.88 100 ARG A CA 1
ATOM 774 C C . ARG A 1 100 ? 9.657 6.713 -8.625 1.00 86.88 100 ARG A C 1
ATOM 776 O O . ARG A 1 100 ? 9.285 7.021 -9.750 1.00 86.88 100 ARG A O 1
ATOM 783 N N . PHE A 1 101 ? 10.049 5.475 -8.327 1.00 89.62 101 PHE A N 1
ATOM 784 C CA . PHE A 1 101 ? 9.838 4.349 -9.235 1.00 89.62 101 PHE A CA 1
ATOM 785 C C . PHE A 1 101 ? 8.343 4.179 -9.562 1.00 89.62 101 PHE A C 1
ATOM 787 O O . PHE A 1 101 ? 7.993 3.894 -10.706 1.00 89.62 101 PHE A O 1
ATOM 794 N N . GLY A 1 102 ? 7.463 4.438 -8.583 1.00 85.31 102 GLY A N 1
ATOM 795 C CA . GLY A 1 102 ? 6.008 4.379 -8.745 1.00 85.31 102 GLY A CA 1
ATOM 796 C C . GLY A 1 102 ? 5.479 5.333 -9.809 1.00 85.31 102 GLY A C 1
ATOM 797 O O . GLY A 1 102 ? 4.635 4.932 -10.603 1.00 85.31 102 GLY A O 1
ATOM 798 N N . ASP A 1 103 ? 6.061 6.537 -9.907 1.00 85.06 103 ASP A N 1
ATOM 799 C CA . ASP A 1 103 ? 5.688 7.573 -10.884 1.00 85.06 103 ASP A CA 1
ATOM 800 C C . ASP A 1 103 ? 5.719 7.066 -12.343 1.00 85.06 103 ASP A C 1
ATOM 802 O O . ASP A 1 103 ? 5.085 7.652 -13.222 1.00 85.06 103 ASP A O 1
ATOM 806 N N . TYR A 1 104 ? 6.495 6.011 -12.622 1.00 86.44 104 TYR A N 1
ATOM 807 C CA . TYR A 1 104 ? 6.727 5.487 -13.972 1.00 86.44 104 TYR A CA 1
ATOM 808 C C . TYR A 1 104 ? 6.256 4.042 -14.163 1.00 86.44 104 TYR A C 1
ATOM 810 O O . TYR A 1 104 ? 6.366 3.509 -15.269 1.00 86.44 104 TYR A O 1
ATOM 818 N N . VAL A 1 105 ? 5.735 3.401 -13.115 1.00 86.81 105 VAL A N 1
ATOM 819 C CA . VAL A 1 105 ? 5.221 2.025 -13.159 1.00 86.81 105 VAL A CA 1
ATOM 820 C C . VAL A 1 105 ? 3.740 2.040 -12.812 1.00 86.81 105 VAL A C 1
ATOM 822 O O . VAL A 1 105 ? 3.302 1.515 -11.797 1.00 86.81 105 VAL A O 1
ATOM 825 N N . ASP A 1 106 ? 2.967 2.658 -13.699 1.00 83.75 106 ASP A N 1
ATOM 826 C CA . ASP A 1 106 ? 1.519 2.775 -13.552 1.00 83.75 106 ASP A CA 1
ATOM 827 C C . ASP A 1 106 ? 0.798 1.484 -13.991 1.00 83.75 106 ASP A C 1
ATOM 829 O O . ASP A 1 106 ? 0.089 0.828 -13.222 1.00 83.75 106 ASP A O 1
ATOM 833 N N . VAL A 1 107 ? 1.010 1.056 -15.239 1.00 85.88 107 VAL A N 1
ATOM 834 C CA . VAL A 1 107 ? 0.353 -0.133 -15.799 1.00 85.88 107 VAL A CA 1
ATOM 835 C C . VAL A 1 107 ? 1.247 -1.355 -15.627 1.00 85.88 107 VAL A C 1
ATOM 837 O O . VAL A 1 107 ? 2.233 -1.525 -16.343 1.00 85.88 107 VAL A O 1
ATOM 840 N N . VAL A 1 108 ? 0.877 -2.250 -14.705 1.00 90.62 108 VAL A N 1
ATOM 841 C CA . VAL A 1 108 ? 1.632 -3.484 -14.431 1.00 90.62 108 VAL A CA 1
ATOM 842 C C . VAL A 1 108 ? 1.029 -4.685 -15.181 1.00 90.62 108 VAL A C 1
ATOM 844 O O . VAL A 1 108 ? -0.066 -5.154 -14.819 1.00 90.62 108 VAL A O 1
ATOM 847 N N . PRO A 1 109 ? 1.736 -5.248 -16.186 1.00 91.31 109 PRO A N 1
ATOM 848 C CA . PRO A 1 109 ? 1.299 -6.452 -16.886 1.00 91.31 109 PRO A CA 1
ATOM 849 C C . PRO A 1 109 ? 1.129 -7.628 -15.926 1.00 91.31 109 PRO A C 1
ATOM 851 O O . PRO A 1 109 ? 1.907 -7.788 -14.982 1.00 91.31 109 PRO A O 1
ATOM 854 N N . LYS A 1 110 ? 0.118 -8.471 -16.163 1.00 91.94 110 LYS A N 1
ATOM 855 C CA . LYS A 1 110 ? -0.266 -9.555 -15.243 1.00 91.94 110 LYS A CA 1
ATOM 856 C C . LYS A 1 110 ? 0.903 -10.488 -14.922 1.00 91.94 110 LYS A C 1
ATOM 858 O O . LYS A 1 110 ? 1.078 -10.878 -13.775 1.00 91.94 110 LYS A O 1
ATOM 863 N N . GLU A 1 111 ? 1.708 -10.804 -15.924 1.00 93.94 111 GLU A N 1
ATOM 864 C CA . GLU A 1 111 ? 2.878 -11.672 -15.845 1.00 93.94 111 GLU A CA 1
ATOM 865 C C . GLU A 1 111 ? 4.062 -11.074 -15.068 1.00 93.94 111 GLU A C 1
ATOM 867 O O . GLU A 1 111 ? 5.015 -11.795 -14.787 1.00 93.94 111 GLU A O 1
ATOM 872 N N . LYS A 1 112 ? 4.025 -9.781 -14.718 1.00 95.25 112 LYS A N 1
ATOM 873 C CA . LYS A 1 112 ? 5.083 -9.094 -13.955 1.00 95.25 112 LYS A CA 1
ATOM 874 C C . LYS A 1 112 ? 4.689 -8.769 -12.514 1.00 95.25 112 LYS A C 1
ATOM 876 O O . LYS A 1 112 ? 5.553 -8.393 -11.732 1.00 95.25 112 LYS A O 1
ATOM 881 N N . ARG A 1 113 ? 3.409 -8.903 -12.148 1.00 94.75 113 ARG A N 1
ATOM 882 C CA . ARG A 1 113 ? 2.865 -8.440 -10.855 1.00 94.75 113 ARG A CA 1
ATOM 883 C C . ARG A 1 113 ? 3.555 -9.063 -9.647 1.00 94.75 113 ARG A C 1
ATOM 885 O O . ARG A 1 113 ? 3.995 -8.334 -8.770 1.00 94.75 113 ARG A O 1
ATOM 892 N N . GLN A 1 114 ? 3.687 -10.388 -9.620 1.00 96.06 114 GLN A N 1
ATOM 893 C CA . GLN A 1 114 ? 4.360 -11.071 -8.514 1.00 96.06 114 GLN A CA 1
ATOM 894 C C . GLN A 1 114 ? 5.840 -10.673 -8.426 1.00 96.06 114 GLN A C 1
ATOM 896 O O . GLN A 1 114 ? 6.307 -10.289 -7.359 1.00 96.06 114 GLN A O 1
ATOM 901 N N . SER A 1 115 ? 6.558 -10.693 -9.550 1.00 97.25 115 SER A N 1
ATOM 902 C CA . SER A 1 115 ? 7.973 -10.313 -9.590 1.00 97.25 115 SER A CA 1
ATOM 903 C C . SER A 1 115 ? 8.197 -8.855 -9.176 1.00 97.25 115 SER A 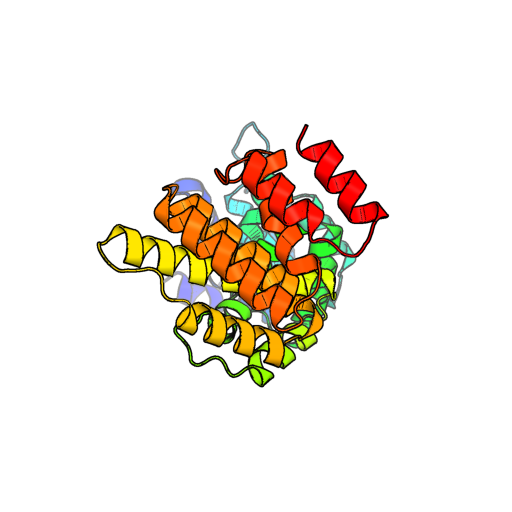C 1
ATOM 905 O O . SER A 1 115 ? 9.212 -8.547 -8.558 1.00 97.25 115 SER A O 1
ATOM 907 N N . LEU A 1 116 ? 7.232 -7.969 -9.458 1.00 96.56 116 LEU A N 1
ATOM 908 C CA . LEU A 1 116 ? 7.212 -6.597 -8.953 1.00 96.56 116 LEU A CA 1
ATOM 909 C C . LEU A 1 116 ? 7.133 -6.553 -7.430 1.00 96.56 116 LEU A C 1
ATOM 911 O O . LEU A 1 116 ? 7.974 -5.910 -6.809 1.00 96.56 116 LEU A O 1
ATOM 915 N N . VAL A 1 117 ? 6.181 -7.258 -6.818 1.00 96.56 117 VAL A N 1
ATOM 916 C CA . VAL A 1 117 ? 6.086 -7.307 -5.350 1.00 96.56 117 VAL A CA 1
ATOM 917 C C . VAL A 1 117 ? 7.347 -7.908 -4.732 1.00 96.56 117 VAL A C 1
ATOM 919 O O . VAL A 1 117 ? 7.858 -7.375 -3.750 1.00 96.56 117 VAL A O 1
ATOM 922 N N . ASP A 1 118 ? 7.891 -8.975 -5.318 1.00 97.50 118 ASP A N 1
ATOM 923 C CA . ASP A 1 118 ? 9.100 -9.627 -4.810 1.00 97.50 118 ASP A CA 1
ATOM 924 C C . ASP A 1 118 ? 10.336 -8.721 -4.889 1.00 97.50 118 ASP A C 1
ATOM 926 O O . ASP A 1 118 ? 11.141 -8.711 -3.957 1.00 97.50 118 ASP A O 1
ATOM 930 N N . LEU A 1 119 ? 10.476 -7.934 -5.961 1.00 97.44 119 LEU A N 1
ATOM 931 C CA . LEU A 1 119 ? 11.506 -6.901 -6.073 1.00 97.44 119 LEU A CA 1
ATOM 932 C C . LEU A 1 119 ? 11.331 -5.847 -4.976 1.00 97.44 119 LEU A C 1
ATOM 934 O O . LEU A 1 119 ? 12.241 -5.622 -4.180 1.00 97.44 119 LEU A O 1
ATOM 938 N N . LEU A 1 120 ? 10.144 -5.243 -4.909 1.00 95.81 120 LEU A N 1
ATOM 939 C CA . LEU A 1 120 ? 9.835 -4.157 -3.986 1.00 95.81 120 LEU A CA 1
ATOM 940 C C . LEU A 1 120 ? 10.061 -4.553 -2.521 1.00 95.81 120 LEU A C 1
ATOM 942 O O . LEU A 1 120 ? 10.687 -3.806 -1.769 1.00 95.81 120 LEU A O 1
ATOM 946 N N . ARG A 1 121 ? 9.642 -5.767 -2.140 1.00 95.94 121 ARG A N 1
ATOM 947 C CA . ARG A 1 121 ? 9.815 -6.319 -0.789 1.00 95.94 121 ARG A CA 1
ATOM 948 C C . ARG A 1 121 ? 11.286 -6.430 -0.373 1.00 95.94 121 ARG A C 1
ATOM 950 O O . ARG A 1 121 ? 11.588 -6.354 0.814 1.00 95.94 121 ARG A O 1
ATOM 957 N N . LYS A 1 122 ? 12.202 -6.625 -1.325 1.00 95.81 122 LYS A N 1
ATOM 958 C CA . LYS A 1 122 ? 13.646 -6.723 -1.057 1.00 95.81 122 LYS A CA 1
ATOM 959 C C . LYS A 1 122 ? 14.347 -5.371 -1.024 1.00 95.81 122 LYS A C 1
ATOM 961 O O . LYS A 1 122 ? 15.377 -5.238 -0.369 1.00 95.81 122 LYS A O 1
ATOM 966 N N . THR A 1 123 ? 13.828 -4.391 -1.756 1.00 95.38 123 THR A N 1
ATOM 967 C CA . THR A 1 123 ? 14.538 -3.131 -2.014 1.00 95.38 123 THR A CA 1
ATOM 968 C C . THR A 1 123 ? 14.003 -1.953 -1.208 1.00 95.38 123 THR A C 1
ATOM 970 O O . THR A 1 123 ? 14.637 -0.895 -1.186 1.00 95.38 123 THR A O 1
ATOM 973 N N . MET A 1 124 ? 12.838 -2.097 -0.571 1.00 94.12 124 MET A N 1
ATOM 974 C CA . MET A 1 124 ? 12.146 -1.011 0.124 1.00 94.12 124 MET A CA 1
ATOM 975 C C . MET A 1 124 ? 11.485 -1.493 1.426 1.00 94.12 124 MET A C 1
ATOM 977 O O . MET A 1 124 ? 11.088 -2.657 1.526 1.00 94.12 124 MET A O 1
ATOM 981 N N . PRO A 1 125 ? 11.326 -0.609 2.427 1.00 92.50 125 PRO A N 1
ATOM 982 C CA . PRO A 1 125 ? 10.469 -0.869 3.580 1.00 92.50 125 PRO A CA 1
ATOM 983 C C . PRO A 1 125 ? 9.019 -1.164 3.171 1.00 92.50 125 PRO A C 1
ATOM 985 O O . PRO A 1 125 ? 8.518 -0.610 2.192 1.00 92.50 125 PRO A O 1
ATOM 988 N N . THR A 1 126 ? 8.324 -1.989 3.964 1.00 90.25 126 THR A N 1
ATOM 989 C CA . THR A 1 126 ? 6.934 -2.402 3.698 1.00 90.25 126 THR A CA 1
ATOM 990 C C . THR A 1 126 ? 5.978 -1.243 3.475 1.00 90.25 126 THR A C 1
ATOM 992 O O . THR A 1 126 ? 5.192 -1.278 2.536 1.00 90.25 126 THR A O 1
ATOM 995 N N . GLU A 1 127 ? 6.054 -0.213 4.313 1.00 87.00 127 GLU A N 1
ATOM 996 C CA . GLU A 1 127 ? 5.183 0.958 4.207 1.00 87.00 127 GLU A CA 1
ATOM 997 C C . GLU A 1 127 ? 5.373 1.691 2.871 1.00 87.00 127 GLU A C 1
ATOM 999 O O . GLU A 1 127 ? 4.397 1.992 2.188 1.00 87.00 127 GLU A O 1
ATOM 1004 N N . GLU A 1 128 ? 6.625 1.894 2.453 1.00 90.12 128 GLU A N 1
ATOM 1005 C CA . GLU A 1 128 ? 6.950 2.636 1.234 1.00 90.12 128 GLU A CA 1
ATOM 1006 C C . GLU A 1 128 ? 6.513 1.896 -0.032 1.00 90.12 128 GLU A C 1
ATOM 1008 O O . GLU A 1 128 ? 5.923 2.503 -0.926 1.00 90.12 128 GLU A O 1
ATOM 1013 N N . TYR A 1 129 ? 6.765 0.585 -0.136 1.00 91.75 129 TYR A N 1
ATOM 1014 C CA . TYR A 1 129 ? 6.360 -0.120 -1.351 1.00 91.75 129 TYR A CA 1
ATOM 1015 C C . TYR A 1 129 ? 4.868 -0.439 -1.396 1.00 91.75 129 TYR A C 1
ATOM 1017 O O . TYR A 1 129 ? 4.306 -0.528 -2.486 1.00 91.75 129 TYR A O 1
ATOM 1025 N N . VAL A 1 130 ? 4.208 -0.623 -0.248 1.00 90.94 130 VAL A N 1
ATOM 1026 C CA . VAL A 1 130 ? 2.748 -0.771 -0.227 1.00 90.94 130 VAL A CA 1
ATOM 1027 C C . VAL A 1 130 ? 2.098 0.517 -0.723 1.00 90.94 130 VAL A C 1
ATOM 1029 O O . VAL A 1 130 ? 1.171 0.429 -1.524 1.00 90.94 130 VAL A O 1
ATOM 1032 N N . ALA A 1 131 ? 2.615 1.689 -0.332 1.00 88.12 131 ALA A N 1
ATOM 1033 C CA . ALA A 1 131 ? 2.177 2.968 -0.889 1.00 88.12 131 ALA A CA 1
ATOM 1034 C C . ALA A 1 131 ? 2.378 3.023 -2.413 1.00 88.12 131 ALA A C 1
ATOM 1036 O O . ALA A 1 131 ? 1.463 3.386 -3.140 1.00 88.12 131 ALA A O 1
ATOM 1037 N N . LEU A 1 132 ? 3.525 2.556 -2.913 1.00 90.00 132 LEU A N 1
ATOM 1038 C CA . LEU A 1 132 ? 3.798 2.492 -4.351 1.00 90.00 132 LEU A CA 1
ATOM 1039 C C . LEU A 1 132 ? 2.803 1.602 -5.110 1.00 90.00 132 LEU A C 1
ATOM 1041 O O . LEU A 1 132 ? 2.304 1.990 -6.161 1.00 90.00 132 LEU A O 1
ATOM 1045 N N . LEU A 1 133 ? 2.489 0.414 -4.582 1.00 90.50 133 LEU A N 1
ATOM 1046 C CA . LEU A 1 133 ? 1.544 -0.505 -5.224 1.00 90.50 133 LEU A CA 1
ATOM 1047 C C . LEU A 1 133 ? 0.150 0.116 -5.400 1.00 90.50 133 LEU A C 1
ATOM 1049 O O . LEU A 1 133 ? -0.506 -0.163 -6.406 1.00 90.50 133 LEU A O 1
ATOM 1053 N N . ARG A 1 134 ? -0.289 0.966 -4.463 1.00 84.81 134 ARG A N 1
ATOM 1054 C CA . ARG A 1 134 ? -1.591 1.658 -4.531 1.00 84.81 134 ARG A CA 1
ATOM 1055 C C . ARG A 1 134 ? -1.707 2.595 -5.718 1.00 84.81 134 ARG A C 1
ATOM 1057 O O . ARG A 1 134 ? -2.760 2.641 -6.341 1.00 84.81 134 ARG A O 1
ATOM 1064 N N . GLU A 1 135 ? -0.623 3.297 -6.020 1.00 84.88 135 GLU A N 1
ATOM 1065 C CA . GLU A 1 135 ? -0.568 4.292 -7.094 1.00 84.88 135 GLU A CA 1
ATOM 1066 C C . GLU A 1 135 ? -0.541 3.653 -8.488 1.00 84.88 135 GLU A C 1
ATOM 1068 O O . GLU A 1 135 ? -0.631 4.347 -9.495 1.00 84.88 135 GLU A O 1
ATOM 1073 N N . THR A 1 136 ? -0.441 2.323 -8.581 1.00 86.88 136 THR A N 1
ATOM 1074 C CA . THR A 1 136 ? -0.613 1.646 -9.867 1.00 86.88 136 THR A CA 1
ATOM 1075 C C . THR A 1 136 ? -2.080 1.698 -10.291 1.00 86.88 136 THR A C 1
ATOM 1077 O O . THR A 1 136 ? -2.979 1.392 -9.501 1.00 86.88 136 THR A O 1
ATOM 1080 N N . SER A 1 137 ? -2.333 1.956 -11.572 1.00 84.06 137 SER A N 1
ATOM 1081 C CA . SER A 1 137 ? -3.674 1.924 -12.172 1.00 84.06 137 SER A CA 1
ATOM 1082 C C . SER A 1 137 ? -4.478 0.681 -11.791 1.00 84.06 137 SER A C 1
ATOM 1084 O O . SER A 1 137 ? -5.687 0.746 -11.584 1.00 84.06 137 SER A O 1
ATOM 1086 N N . VAL A 1 138 ? -3.831 -0.483 -11.674 1.00 83.56 138 VAL A N 1
ATOM 1087 C CA . VAL A 1 138 ? -4.519 -1.733 -11.330 1.00 83.56 138 VAL A CA 1
ATOM 1088 C C . VAL A 1 138 ? -5.159 -1.651 -9.944 1.00 83.56 138 VAL A C 1
ATOM 1090 O O . VAL A 1 138 ? -6.287 -2.121 -9.780 1.00 83.56 138 VAL A O 1
ATOM 1093 N N . PHE A 1 139 ? -4.470 -1.064 -8.966 1.00 85.00 139 PHE A N 1
ATOM 1094 C CA . PHE A 1 139 ? -5.039 -0.830 -7.645 1.00 85.00 139 PHE A CA 1
ATOM 1095 C C . PHE A 1 139 ? -6.013 0.352 -7.669 1.00 85.00 139 PHE A C 1
ATOM 1097 O O . PHE A 1 139 ? -7.136 0.192 -7.196 1.00 85.00 139 PHE A O 1
ATOM 1104 N N . GLU A 1 140 ? -5.674 1.466 -8.320 1.00 81.62 140 GLU A N 1
ATOM 1105 C CA . GLU A 1 140 ? -6.563 2.632 -8.427 1.00 81.62 140 GLU A CA 1
ATOM 1106 C C . GLU A 1 140 ? -7.962 2.252 -8.953 1.00 81.62 140 GLU A C 1
ATOM 1108 O O . GLU A 1 140 ? -8.974 2.570 -8.325 1.00 81.62 140 GLU A O 1
ATOM 1113 N N . TYR A 1 141 ? -8.038 1.488 -10.050 1.00 80.44 141 TYR A N 1
ATOM 1114 C CA . TYR A 1 141 ? -9.309 1.078 -10.661 1.00 80.44 141 TYR A CA 1
ATOM 1115 C C . TYR A 1 141 ? -10.104 0.051 -9.845 1.00 80.44 141 TYR A C 1
ATOM 1117 O O . TYR A 1 141 ? -11.319 -0.042 -10.009 1.00 80.44 141 TYR A O 1
ATOM 1125 N N . ASN A 1 142 ? -9.444 -0.769 -9.020 1.00 80.69 142 ASN A N 1
ATOM 1126 C CA . ASN A 1 142 ? -10.102 -1.878 -8.315 1.00 80.69 142 ASN A CA 1
ATOM 1127 C C . ASN A 1 142 ? -10.357 -1.599 -6.833 1.00 80.69 142 ASN A C 1
ATOM 1129 O O . ASN A 1 142 ? -11.047 -2.390 -6.193 1.00 80.69 142 ASN A O 1
ATOM 1133 N N . PHE A 1 143 ? -9.805 -0.516 -6.288 1.00 78.81 143 PHE A N 1
ATOM 1134 C CA . PHE A 1 143 ? -9.908 -0.202 -4.866 1.00 78.81 143 PHE A CA 1
ATOM 1135 C C . PHE A 1 143 ? -10.594 1.137 -4.601 1.00 78.81 143 PHE A C 1
ATOM 1137 O O . PHE A 1 143 ? -11.298 1.224 -3.597 1.00 78.81 143 PHE A O 1
ATOM 1144 N N . ARG A 1 144 ? -10.518 2.133 -5.499 1.00 69.56 144 ARG A N 1
ATOM 1145 C CA . ARG A 1 144 ? -11.211 3.412 -5.275 1.00 69.56 144 ARG A CA 1
ATOM 1146 C C . ARG A 1 144 ? -12.728 3.244 -5.243 1.00 69.56 144 ARG A C 1
ATOM 1148 O O . ARG A 1 144 ? -13.331 2.808 -6.218 1.00 69.56 144 ARG A O 1
ATOM 1155 N N . GLY A 1 145 ? -13.344 3.706 -4.152 1.00 56.59 145 GLY A N 1
ATOM 1156 C CA . GLY A 1 145 ? -14.790 3.612 -3.906 1.00 56.59 145 GLY A CA 1
ATOM 1157 C C . GLY A 1 145 ? -15.697 4.428 -4.838 1.00 56.59 145 GLY A C 1
ATOM 1158 O O . GLY A 1 145 ? -16.911 4.377 -4.681 1.00 56.59 145 GLY A O 1
ATOM 1159 N N . GLU A 1 146 ? -15.139 5.194 -5.782 1.00 57.12 146 GLU A N 1
ATOM 1160 C CA . GLU A 1 146 ? -15.905 5.850 -6.856 1.00 57.12 146 GLU A CA 1
ATOM 1161 C C . GLU A 1 146 ? -16.262 4.884 -7.994 1.00 57.12 146 GLU A C 1
ATOM 1163 O O . GLU A 1 146 ? -17.237 5.099 -8.715 1.00 57.12 146 GLU A O 1
ATOM 1168 N N . TYR A 1 147 ? -15.487 3.811 -8.144 1.00 52.69 147 TYR A N 1
ATOM 1169 C CA . TYR A 1 147 ? -15.814 2.692 -9.008 1.00 52.69 147 TYR A CA 1
ATOM 1170 C C . TYR A 1 147 ? -16.547 1.683 -8.127 1.00 52.69 147 TYR A C 1
ATOM 1172 O O . TYR A 1 147 ? -16.043 1.369 -7.054 1.00 52.69 147 TYR A O 1
ATOM 1180 N N . ASP A 1 148 ? -17.726 1.202 -8.535 1.00 57.31 148 ASP A N 1
ATOM 1181 C CA . ASP A 1 148 ? -18.436 0.085 -7.888 1.00 57.31 148 ASP A CA 1
ATOM 1182 C C . ASP A 1 148 ? -17.540 -1.169 -7.914 1.00 57.31 148 ASP A C 1
ATOM 1184 O O . ASP A 1 148 ? -17.696 -2.066 -8.748 1.00 57.31 148 ASP A O 1
ATOM 1188 N N . SER A 1 149 ? -16.520 -1.193 -7.061 1.00 69.38 149 SER A N 1
ATOM 1189 C CA . SER A 1 149 ? -15.470 -2.185 -7.102 1.00 69.38 149 SER A CA 1
ATOM 1190 C C . SER A 1 149 ? -16.054 -3.474 -6.561 1.00 69.38 149 SER A C 1
ATOM 1192 O O . SER A 1 149 ? -16.417 -3.605 -5.396 1.00 69.38 149 SER A O 1
ATOM 1194 N N . ASP A 1 150 ? -16.208 -4.441 -7.449 1.00 86.31 150 ASP A N 1
ATOM 1195 C CA . ASP A 1 150 ? -16.618 -5.785 -7.085 1.00 86.31 150 ASP A CA 1
ATOM 1196 C C . ASP A 1 150 ? -15.577 -6.392 -6.114 1.00 86.31 150 ASP A C 1
ATOM 1198 O O . ASP A 1 150 ? -14.399 -6.490 -6.491 1.00 86.31 150 ASP A O 1
ATOM 1202 N N . PRO A 1 151 ? -15.961 -6.818 -4.888 1.00 91.31 151 PRO A N 1
ATOM 1203 C CA . PRO A 1 151 ? -15.040 -7.444 -3.939 1.00 91.31 151 PRO A CA 1
ATOM 1204 C C . PRO A 1 151 ? -14.277 -8.638 -4.530 1.00 91.31 151 PRO A C 1
ATOM 1206 O O . PRO A 1 151 ? -13.096 -8.835 -4.229 1.00 91.31 151 PRO A O 1
ATOM 1209 N N . ASP A 1 152 ? -14.907 -9.404 -5.427 1.00 90.88 152 ASP A N 1
ATOM 1210 C CA . ASP A 1 152 ? -14.258 -10.529 -6.106 1.00 90.88 152 ASP A CA 1
ATOM 1211 C C . ASP A 1 152 ? -13.194 -10.062 -7.114 1.00 90.88 152 ASP A C 1
ATOM 1213 O O . ASP A 1 152 ? -12.199 -10.758 -7.356 1.00 90.88 152 ASP A O 1
ATOM 1217 N N . SER A 1 153 ? -13.355 -8.878 -7.711 1.00 89.31 153 SER A N 1
ATOM 1218 C CA . SER A 1 153 ? -12.313 -8.247 -8.527 1.00 89.31 153 SER A CA 1
ATOM 1219 C C . SER A 1 153 ? -11.124 -7.828 -7.666 1.00 89.31 153 SER A C 1
ATOM 1221 O O . SER A 1 153 ? -9.997 -8.243 -7.946 1.00 89.31 153 SER A O 1
ATOM 1223 N N . ALA A 1 154 ? -11.369 -7.097 -6.574 1.00 91.12 154 ALA A N 1
ATOM 1224 C CA . ALA A 1 154 ? -10.323 -6.663 -5.647 1.00 91.12 154 ALA A CA 1
ATOM 1225 C C . ALA A 1 154 ? -9.522 -7.855 -5.096 1.00 91.12 154 ALA A C 1
ATOM 12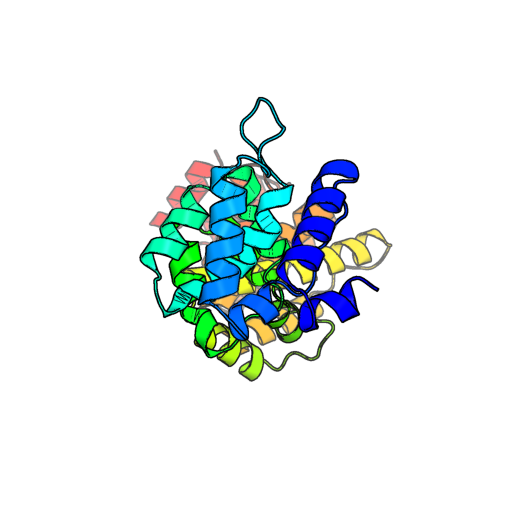27 O O . ALA A 1 154 ? -8.287 -7.854 -5.120 1.00 91.12 154 ALA A O 1
ATOM 1228 N N . LYS A 1 155 ? -10.212 -8.931 -4.699 1.00 92.62 155 LYS A N 1
ATOM 1229 C CA . LYS A 1 155 ? -9.584 -10.177 -4.246 1.00 92.62 155 LYS A CA 1
ATOM 1230 C C . LYS A 1 155 ? -8.677 -10.797 -5.311 1.00 92.62 155 LYS A C 1
ATOM 1232 O O . LYS A 1 155 ? -7.511 -11.075 -5.030 1.00 92.62 155 LYS A O 1
ATOM 1237 N N . ARG A 1 156 ? -9.171 -10.950 -6.547 1.00 91.62 156 ARG A N 1
ATOM 1238 C CA . ARG A 1 156 ? -8.381 -11.484 -7.673 1.00 91.62 156 ARG A CA 1
ATOM 1239 C C . ARG A 1 156 ? -7.160 -10.626 -7.990 1.00 91.62 156 ARG A C 1
ATOM 1241 O O . ARG A 1 156 ? -6.123 -11.173 -8.365 1.00 91.62 156 ARG A O 1
ATOM 1248 N N . ILE A 1 157 ? -7.266 -9.303 -7.862 1.00 91.56 157 ILE A N 1
ATOM 1249 C CA . ILE A 1 157 ? -6.126 -8.403 -8.044 1.00 91.56 157 ILE A CA 1
ATOM 1250 C C . ILE A 1 157 ? -5.076 -8.650 -6.966 1.00 91.56 157 ILE A C 1
ATOM 1252 O O . ILE A 1 157 ? -3.933 -8.932 -7.327 1.00 91.56 157 ILE A O 1
ATOM 1256 N N . LEU A 1 158 ? -5.457 -8.649 -5.686 1.00 93.75 158 LEU A N 1
ATOM 1257 C CA . LEU A 1 158 ? -4.538 -8.937 -4.577 1.00 93.75 158 LEU A CA 1
ATOM 1258 C C . LEU A 1 158 ? -3.847 -10.295 -4.766 1.00 93.75 158 LEU A C 1
ATOM 1260 O O . LEU A 1 158 ? -2.626 -10.384 -4.654 1.00 93.75 158 LEU A O 1
ATOM 1264 N N . ASP A 1 159 ? -4.608 -11.333 -5.127 1.00 93.94 159 ASP A N 1
ATOM 1265 C CA . ASP A 1 159 ? -4.059 -12.665 -5.415 1.00 93.94 159 ASP A CA 1
ATOM 1266 C C . ASP A 1 159 ? -3.060 -12.629 -6.587 1.00 93.94 159 ASP A C 1
ATOM 1268 O O . ASP A 1 159 ? -2.020 -13.281 -6.539 1.00 93.94 159 ASP A O 1
ATOM 1272 N N . SER A 1 160 ? -3.329 -11.838 -7.634 1.00 93.56 160 SER A N 1
ATOM 1273 C CA . SER A 1 160 ? -2.449 -11.740 -8.809 1.00 93.56 160 SER A CA 1
ATOM 1274 C C . SER A 1 160 ? -1.113 -11.042 -8.543 1.00 93.56 160 SER A C 1
ATOM 1276 O O . SER A 1 160 ? -0.156 -11.273 -9.278 1.00 93.56 160 SER A O 1
ATOM 1278 N N . PHE A 1 161 ? -1.050 -10.200 -7.511 1.00 94.56 161 PHE A N 1
ATOM 1279 C CA . PHE A 1 161 ? 0.192 -9.602 -7.021 1.00 94.56 161 PHE A CA 1
ATOM 1280 C C . PHE A 1 161 ? 0.890 -10.484 -5.976 1.00 94.56 161 PHE A C 1
ATOM 1282 O O . PHE A 1 161 ? 2.006 -10.170 -5.581 1.00 94.56 161 PHE A O 1
ATOM 1289 N N . ALA A 1 162 ? 0.267 -11.592 -5.553 1.00 94.94 162 ALA A N 1
ATOM 1290 C CA . ALA A 1 162 ? 0.778 -12.475 -4.506 1.00 94.94 162 ALA A CA 1
ATOM 1291 C C . ALA A 1 162 ? 1.146 -11.716 -3.214 1.00 94.94 162 ALA A C 1
ATOM 1293 O O . ALA A 1 162 ? 2.157 -12.011 -2.570 1.00 94.94 162 ALA A O 1
ATOM 1294 N N . VAL A 1 163 ? 0.328 -10.722 -2.843 1.00 94.06 163 VAL A N 1
ATOM 1295 C CA . VAL A 1 163 ? 0.558 -9.956 -1.613 1.00 94.06 163 VAL A CA 1
ATOM 1296 C C . VAL A 1 163 ? 0.381 -10.846 -0.382 1.00 94.06 163 VAL A C 1
ATOM 1298 O O . VAL A 1 163 ? -0.502 -11.706 -0.330 1.00 94.06 163 VAL A O 1
ATOM 1301 N N . SER A 1 164 ? 1.224 -10.643 0.627 1.00 94.25 164 SER A N 1
ATOM 1302 C CA . SER A 1 164 ? 1.127 -11.357 1.901 1.00 94.25 164 SER A CA 1
ATOM 1303 C C . SER A 1 164 ? -0.127 -10.937 2.692 1.00 94.25 164 SER A C 1
ATOM 1305 O O . SER A 1 164 ? -0.688 -9.870 2.436 1.00 94.25 164 SER A O 1
ATOM 1307 N N . PRO A 1 165 ? -0.580 -11.713 3.697 1.00 94.19 165 PRO A N 1
ATOM 1308 C CA . PRO A 1 165 ? -1.721 -11.316 4.534 1.00 94.19 165 PRO A CA 1
ATOM 1309 C C . PRO A 1 165 ? -1.541 -9.952 5.227 1.00 94.19 165 PRO A C 1
ATOM 1311 O O . PRO A 1 165 ? -2.491 -9.177 5.359 1.00 94.19 165 PRO A O 1
ATOM 1314 N N . ALA A 1 166 ? -0.310 -9.630 5.634 1.00 92.69 166 ALA A N 1
ATOM 1315 C CA . ALA A 1 166 ? 0.019 -8.337 6.228 1.00 92.69 166 ALA A CA 1
ATOM 1316 C C . ALA A 1 166 ? -0.063 -7.200 5.195 1.00 92.69 166 ALA A C 1
ATOM 1318 O O . ALA A 1 166 ? -0.681 -6.173 5.466 1.00 92.69 166 ALA A O 1
ATOM 1319 N N . GLU A 1 167 ? 0.496 -7.402 3.996 1.00 94.69 167 GLU A N 1
ATOM 1320 C CA . GLU A 1 167 ? 0.402 -6.448 2.878 1.00 94.69 167 GLU A CA 1
ATOM 1321 C C . GLU A 1 167 ? -1.054 -6.223 2.461 1.00 94.69 167 GLU A C 1
ATOM 1323 O O . GLU A 1 167 ? -1.479 -5.086 2.283 1.00 94.69 167 GLU A O 1
ATOM 1328 N N . ARG A 1 168 ? -1.851 -7.293 2.375 1.00 93.88 168 ARG A N 1
ATOM 1329 C CA . ARG A 1 168 ? -3.284 -7.218 2.077 1.00 93.88 168 ARG A CA 1
ATOM 1330 C C . ARG A 1 168 ? -4.037 -6.395 3.118 1.00 93.88 168 ARG A C 1
ATOM 1332 O O . ARG A 1 168 ? -4.825 -5.527 2.750 1.00 93.88 168 ARG A O 1
ATOM 1339 N N . THR A 1 169 ? -3.763 -6.625 4.401 1.00 94.69 169 THR A N 1
ATOM 1340 C CA . THR A 1 169 ? -4.366 -5.842 5.486 1.00 94.69 169 THR A CA 1
ATOM 1341 C C . THR A 1 169 ? -3.970 -4.375 5.388 1.00 94.69 169 THR A C 1
ATOM 1343 O O . THR A 1 169 ? -4.834 -3.513 5.517 1.00 94.69 169 THR A O 1
ATOM 1346 N N . ALA A 1 170 ? -2.697 -4.079 5.106 1.00 93.31 170 ALA A N 1
ATOM 1347 C CA . ALA A 1 170 ? -2.231 -2.712 4.910 1.00 93.31 170 ALA A CA 1
ATOM 1348 C C . ALA A 1 170 ? -2.934 -2.043 3.718 1.00 93.31 170 ALA A C 1
ATOM 1350 O O . ALA A 1 170 ? -3.457 -0.944 3.884 1.00 93.31 170 ALA A O 1
ATOM 1351 N N . LEU A 1 171 ? -3.020 -2.726 2.566 1.00 93.00 171 LEU A N 1
ATOM 1352 C CA . LEU A 1 171 ? -3.702 -2.275 1.343 1.00 93.00 171 LEU A CA 1
ATOM 1353 C C . LEU A 1 171 ? -5.184 -1.937 1.598 1.00 93.00 171 LEU A C 1
ATOM 1355 O O . LEU A 1 171 ? -5.649 -0.838 1.289 1.00 93.00 171 LEU A O 1
ATOM 1359 N N . LEU A 1 172 ? -5.912 -2.830 2.265 1.00 93.69 172 LEU A N 1
ATOM 1360 C CA . LEU A 1 172 ? -7.320 -2.610 2.610 1.00 93.69 172 LEU A CA 1
ATOM 1361 C C . LEU A 1 172 ? -7.508 -1.516 3.673 1.00 93.69 172 LEU A C 1
ATOM 1363 O O . LEU A 1 172 ? -8.447 -0.726 3.581 1.00 93.69 172 LEU A O 1
ATOM 1367 N N . ALA A 1 173 ? -6.612 -1.436 4.660 1.00 94.00 173 ALA A N 1
ATOM 1368 C CA . ALA A 1 173 ? -6.681 -0.440 5.725 1.00 94.00 173 ALA A CA 1
ATOM 1369 C C . ALA A 1 173 ? -6.525 0.990 5.210 1.00 94.00 173 ALA A C 1
ATOM 1371 O O . ALA A 1 173 ? -7.274 1.872 5.635 1.00 94.00 173 ALA A O 1
ATOM 1372 N N . ASP A 1 174 ? -5.588 1.232 4.292 1.00 90.56 174 ASP A N 1
ATOM 1373 C CA . ASP A 1 174 ? -5.441 2.581 3.745 1.00 90.56 174 ASP A CA 1
ATOM 1374 C C . ASP A 1 174 ? -6.481 2.924 2.662 1.00 90.56 174 ASP A C 1
ATOM 1376 O O . ASP A 1 174 ? -6.985 4.040 2.686 1.00 90.56 174 ASP A O 1
ATOM 1380 N N . GLN A 1 175 ? -7.036 1.944 1.924 1.00 90.94 175 GLN A N 1
ATOM 1381 C CA . GLN A 1 175 ? -8.235 2.201 1.101 1.00 90.94 175 GLN A CA 1
ATOM 1382 C C . GLN A 1 175 ? -9.422 2.679 1.956 1.00 90.94 175 GLN A C 1
ATOM 1384 O O . GLN A 1 175 ? -10.148 3.611 1.599 1.00 90.94 175 GLN A O 1
ATOM 1389 N N . PHE A 1 176 ? -9.632 2.044 3.111 1.00 93.62 176 PHE A N 1
ATOM 1390 C CA . PHE A 1 176 ? -10.683 2.460 4.035 1.00 93.62 176 PHE A CA 1
ATOM 1391 C C . PHE A 1 176 ? -10.329 3.800 4.713 1.00 93.62 176 PHE A C 1
ATOM 1393 O O . PHE A 1 176 ? -11.210 4.617 4.987 1.00 93.62 176 PHE A O 1
ATOM 1400 N N . SER A 1 177 ? -9.040 4.076 4.929 1.00 92.94 177 SER A N 1
ATOM 1401 C CA . SER A 1 177 ? -8.580 5.390 5.388 1.00 92.94 177 SER A CA 1
ATOM 1402 C C . SER A 1 177 ? -8.889 6.498 4.395 1.00 92.94 177 SER A C 1
ATOM 1404 O O . SER A 1 177 ? -9.445 7.497 4.826 1.00 92.94 177 SER A O 1
ATOM 1406 N N . GLU A 1 178 ? -8.617 6.336 3.099 1.00 90.25 178 GLU A N 1
ATOM 1407 C CA . GLU A 1 178 ? -8.958 7.338 2.075 1.00 90.25 178 GLU A CA 1
ATOM 1408 C C . GLU A 1 178 ? -10.454 7.675 2.090 1.00 90.25 178 GLU A C 1
ATOM 1410 O O . GLU A 1 178 ? -10.849 8.845 2.101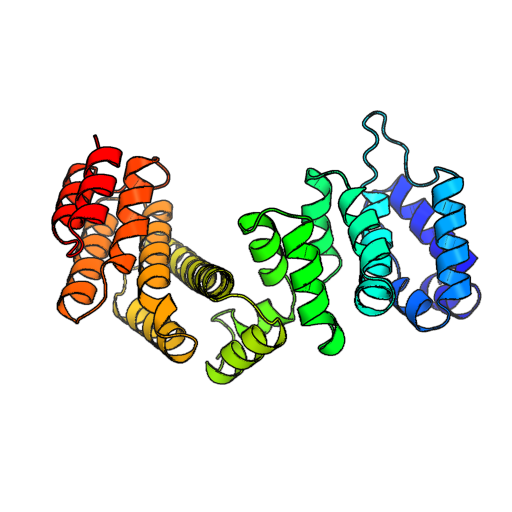 1.00 90.25 178 GLU A O 1
ATOM 1415 N N . PHE A 1 179 ? -11.302 6.645 2.177 1.00 91.38 179 PHE A N 1
ATOM 1416 C CA . PHE A 1 179 ? -12.735 6.832 2.374 1.00 91.38 179 PHE A CA 1
ATOM 1417 C C . PHE A 1 179 ? -13.022 7.648 3.645 1.00 91.38 179 PHE A C 1
ATOM 1419 O O . PHE A 1 179 ? -13.797 8.607 3.608 1.00 91.38 179 PHE A O 1
ATOM 1426 N N . ALA A 1 180 ? -12.401 7.294 4.770 1.00 94.25 180 ALA A N 1
ATOM 1427 C CA . ALA A 1 180 ? -12.595 7.987 6.036 1.00 94.25 180 ALA A CA 1
ATOM 1428 C C . ALA A 1 180 ? -12.105 9.444 5.991 1.00 94.25 180 ALA A C 1
ATOM 1430 O O . ALA A 1 180 ? -12.769 10.319 6.549 1.00 94.25 180 ALA A O 1
ATOM 1431 N N . GLU A 1 181 ? -11.008 9.734 5.283 1.00 93.69 181 GLU A N 1
ATOM 1432 C CA . GLU A 1 181 ? -10.537 11.099 5.032 1.00 93.69 181 GLU A CA 1
ATOM 1433 C C . GLU A 1 181 ? -11.582 11.906 4.263 1.00 93.69 181 GLU A C 1
ATOM 1435 O O . GLU A 1 181 ? -11.943 13.011 4.677 1.00 93.69 181 GLU A O 1
ATOM 1440 N N . TYR A 1 182 ? -12.130 11.336 3.188 1.00 91.06 182 TYR A N 1
ATOM 1441 C CA . TYR A 1 182 ? -13.184 11.978 2.408 1.00 91.06 182 TYR A CA 1
ATOM 1442 C C . TYR A 1 182 ? -14.437 12.261 3.253 1.00 91.06 182 TYR A C 1
ATOM 1444 O O . TYR A 1 182 ? -15.034 13.340 3.160 1.00 91.06 182 TYR A O 1
ATOM 1452 N N . ARG A 1 183 ? -14.834 11.326 4.126 1.00 92.75 183 ARG A N 1
ATOM 1453 C CA . ARG A 1 183 ? -15.966 11.534 5.045 1.00 92.75 183 ARG A CA 1
ATOM 1454 C C . ARG A 1 183 ? -15.683 12.616 6.074 1.00 92.75 183 ARG A C 1
ATOM 1456 O O . ARG A 1 183 ? -16.543 13.467 6.289 1.00 92.75 183 ARG A O 1
ATOM 1463 N N . ALA A 1 184 ? -14.483 12.649 6.639 1.00 93.69 184 ALA A N 1
ATOM 1464 C CA . ALA A 1 184 ? -14.075 13.726 7.530 1.00 93.69 184 ALA A CA 1
ATOM 1465 C C . ALA A 1 184 ? -14.143 15.099 6.837 1.00 93.69 184 ALA A C 1
ATOM 1467 O O . ALA A 1 184 ? -14.667 16.053 7.408 1.00 93.69 184 ALA A O 1
ATOM 1468 N N . MET A 1 185 ? -13.722 15.204 5.571 1.00 92.62 185 MET A N 1
ATOM 1469 C CA . MET A 1 185 ? -13.861 16.447 4.798 1.00 92.62 185 MET A CA 1
ATOM 1470 C C . MET A 1 185 ? -15.325 16.877 4.628 1.00 92.62 185 MET A C 1
ATOM 1472 O O . MET A 1 185 ? -15.641 18.061 4.747 1.00 92.62 185 MET A O 1
ATOM 1476 N N . ARG A 1 186 ? -16.240 15.932 4.370 1.00 91.62 186 ARG A N 1
ATOM 1477 C CA . ARG A 1 186 ? -17.683 16.217 4.266 1.00 91.62 186 ARG A CA 1
ATOM 1478 C C . ARG A 1 186 ? -18.274 16.709 5.586 1.00 91.62 186 ARG A C 1
ATOM 1480 O O . ARG A 1 186 ? -19.086 17.631 5.563 1.00 91.62 186 ARG A O 1
ATOM 1487 N N . VAL A 1 187 ? -17.854 16.127 6.707 1.00 92.25 187 VAL A N 1
ATOM 1488 C CA . VAL A 1 187 ? -18.280 16.550 8.049 1.00 92.25 187 VAL A CA 1
ATOM 1489 C C . VAL A 1 187 ? -17.765 17.952 8.367 1.00 92.25 187 VAL A C 1
ATOM 1491 O O . VAL A 1 187 ? -18.544 18.824 8.737 1.00 92.25 187 VAL A O 1
ATOM 1494 N N . SER A 1 188 ? -16.488 18.228 8.084 1.00 89.50 188 SER A N 1
ATOM 1495 C CA . SER A 1 188 ? -15.905 19.570 8.233 1.00 89.50 188 SER A CA 1
ATOM 1496 C C . SER A 1 188 ? -16.645 20.639 7.409 1.00 89.50 188 SER A C 1
ATOM 1498 O O . SER A 1 188 ? -16.730 21.795 7.819 1.00 89.50 188 SER A O 1
ATOM 1500 N N . GLY A 1 189 ? -17.247 20.250 6.279 1.00 89.31 189 GLY A N 1
ATOM 1501 C CA . GLY A 1 189 ? -18.113 21.097 5.452 1.00 89.31 189 GLY A CA 1
ATOM 1502 C C . GLY A 1 189 ? -19.540 21.315 5.981 1.00 89.31 189 GLY A C 1
ATOM 1503 O O . GLY A 1 189 ? -20.362 21.862 5.245 1.00 89.31 189 GLY A O 1
ATOM 1504 N N . GLY A 1 190 ? -19.854 20.890 7.210 1.00 86.44 190 GLY A N 1
ATOM 1505 C CA . GLY A 1 190 ? -21.168 21.040 7.847 1.00 86.44 190 GLY A CA 1
ATOM 1506 C C . GLY A 1 190 ? -22.095 19.827 7.712 1.00 86.44 190 GLY A C 1
ATOM 1507 O O . GLY A 1 190 ? -23.303 19.965 7.891 1.00 86.44 190 GLY A O 1
ATOM 1508 N N . GLY A 1 191 ? -21.559 18.661 7.342 1.00 88.50 191 GLY A N 1
ATOM 1509 C CA . GLY A 1 191 ? -22.284 17.390 7.403 1.00 88.50 191 GLY A CA 1
ATOM 1510 C C . GLY A 1 191 ? -22.126 16.692 8.757 1.00 88.50 191 GLY A C 1
ATOM 1511 O O . GLY A 1 191 ? -21.210 17.000 9.508 1.00 88.50 191 GLY A O 1
ATOM 1512 N N . ASP A 1 192 ? -22.967 15.694 9.025 1.00 88.12 192 ASP A N 1
ATOM 1513 C CA . ASP A 1 192 ? -22.851 14.852 10.223 1.00 88.12 192 ASP A CA 1
ATOM 1514 C C . ASP A 1 192 ? -22.092 13.548 9.925 1.00 88.12 192 ASP A C 1
ATOM 1516 O O . ASP A 1 192 ? -22.242 12.993 8.826 1.00 88.12 192 ASP A O 1
ATOM 1520 N N . PRO A 1 193 ? -21.320 13.006 10.885 1.00 88.50 193 PRO A N 1
ATOM 1521 C CA . PRO A 1 193 ? -20.719 11.685 10.755 1.00 88.50 193 PRO A CA 1
ATOM 1522 C C . PRO A 1 193 ? -21.793 10.593 10.675 1.00 88.50 193 PRO A C 1
ATOM 1524 O O . PRO A 1 193 ? -22.753 10.564 11.447 1.00 88.50 193 PRO A O 1
ATOM 1527 N N . ARG A 1 194 ? -21.627 9.656 9.735 1.00 89.88 194 ARG A N 1
ATOM 1528 C CA . ARG A 1 194 ? -22.631 8.631 9.419 1.00 89.88 194 ARG A CA 1
ATOM 1529 C C . ARG A 1 194 ? -22.072 7.226 9.565 1.00 89.88 194 ARG A C 1
ATOM 1531 O O . ARG A 1 194 ? -21.223 6.790 8.793 1.00 89.88 194 ARG A O 1
ATOM 1538 N N . ARG A 1 195 ? -22.602 6.485 10.540 1.00 91.56 195 ARG A N 1
ATOM 1539 C CA . ARG A 1 195 ? -22.185 5.106 10.830 1.00 91.56 195 ARG A CA 1
ATOM 1540 C C . ARG A 1 195 ? -22.446 4.144 9.667 1.00 91.56 195 ARG A C 1
ATOM 1542 O O . ARG A 1 195 ? -21.575 3.347 9.339 1.00 91.56 195 ARG A O 1
ATOM 1549 N N . ASN A 1 196 ? -23.601 4.249 9.016 1.00 92.12 196 ASN A N 1
ATOM 1550 C CA . ASN A 1 196 ? -23.977 3.354 7.921 1.00 92.12 196 ASN A CA 1
ATOM 1551 C C . ASN A 1 196 ? -22.973 3.379 6.755 1.00 92.12 196 ASN A C 1
ATOM 1553 O O . ASN A 1 196 ? -22.761 2.356 6.116 1.00 92.12 196 ASN A O 1
ATOM 1557 N N . GLU A 1 197 ? -22.308 4.512 6.513 1.00 89.94 197 GLU A N 1
ATOM 1558 C CA . GLU A 1 197 ? -21.294 4.620 5.458 1.00 89.94 197 GLU A CA 1
ATOM 1559 C C . GLU A 1 197 ? -20.009 3.839 5.822 1.00 89.94 197 GLU A C 1
ATOM 1561 O O . GLU A 1 197 ? -19.371 3.243 4.952 1.00 89.94 197 GLU A O 1
ATOM 1566 N N . PHE A 1 198 ? -19.651 3.776 7.113 1.00 94.62 198 PHE A N 1
ATOM 1567 C CA . PHE A 1 198 ? -18.590 2.886 7.601 1.00 94.62 198 PHE A CA 1
ATOM 1568 C C . PHE A 1 198 ? -19.023 1.415 7.565 1.00 94.62 198 PHE A C 1
ATOM 1570 O O . PHE A 1 198 ? -18.198 0.562 7.247 1.00 94.62 198 PHE A O 1
ATOM 1577 N N . ASP A 1 199 ? -20.293 1.108 7.856 1.00 95.00 199 ASP A N 1
ATOM 1578 C CA . ASP A 1 199 ? -20.803 -0.268 7.792 1.00 95.00 199 ASP A CA 1
ATOM 1579 C C . ASP A 1 199 ? -20.709 -0.828 6.362 1.00 95.00 199 ASP A C 1
ATOM 1581 O O . ASP A 1 199 ? -20.354 -1.991 6.172 1.00 95.00 199 ASP A O 1
ATOM 1585 N N . GLU A 1 200 ? -21.012 -0.012 5.349 1.00 92.31 200 GLU A N 1
ATOM 1586 C CA . GLU A 1 200 ? -20.909 -0.383 3.932 1.00 92.31 200 GLU A CA 1
ATOM 1587 C C . GLU A 1 200 ? -19.465 -0.693 3.523 1.00 92.31 200 GLU A C 1
ATOM 1589 O O . GLU A 1 200 ? -19.202 -1.766 2.977 1.00 92.31 200 GLU A O 1
ATOM 1594 N N . ASN A 1 201 ? -18.510 0.181 3.861 1.00 92.50 201 ASN A N 1
ATOM 1595 C CA . ASN A 1 201 ? -17.097 -0.075 3.566 1.00 92.50 201 ASN A CA 1
ATOM 1596 C C . ASN A 1 201 ? -16.546 -1.270 4.343 1.00 92.50 201 ASN A C 1
ATOM 1598 O O . ASN A 1 201 ? -15.824 -2.093 3.787 1.00 92.50 201 ASN A O 1
ATOM 1602 N N . ARG A 1 202 ? -16.921 -1.423 5.616 1.00 95.31 202 ARG A N 1
ATOM 1603 C CA . ARG A 1 202 ? -16.514 -2.586 6.405 1.00 95.31 202 ARG A CA 1
ATOM 1604 C C . ARG A 1 202 ? -17.039 -3.884 5.793 1.00 95.31 202 ARG A C 1
ATOM 1606 O O . ARG A 1 202 ? -16.275 -4.839 5.709 1.00 95.31 202 ARG A O 1
ATOM 1613 N N . LYS A 1 203 ? -18.294 -3.924 5.325 1.00 94.62 203 LYS A N 1
ATOM 1614 C CA . LYS A 1 203 ? -18.849 -5.084 4.599 1.00 94.62 203 LYS A CA 1
ATOM 1615 C C . LYS A 1 203 ? -18.080 -5.373 3.315 1.00 94.62 203 LYS A C 1
ATOM 1617 O O . LYS A 1 203 ? -17.832 -6.538 3.017 1.00 94.62 203 LYS A O 1
ATOM 1622 N N . TRP A 1 204 ? -17.688 -4.335 2.579 1.00 93.81 204 TRP A N 1
ATOM 1623 C CA . TRP A 1 204 ? -16.860 -4.489 1.388 1.00 93.81 204 TRP A CA 1
ATOM 1624 C C . TRP A 1 204 ? -15.498 -5.106 1.730 1.00 93.81 204 TRP A C 1
ATOM 1626 O O . TRP A 1 204 ? -15.136 -6.136 1.166 1.00 93.81 204 TRP A O 1
ATOM 1636 N N . VAL A 1 205 ? -14.790 -4.570 2.733 1.00 95.12 205 VAL A N 1
ATOM 1637 C CA . VAL A 1 205 ? -13.505 -5.128 3.191 1.00 95.12 205 VAL A CA 1
ATOM 1638 C C . VAL A 1 205 ? -13.676 -6.570 3.671 1.00 95.12 205 VAL A C 1
ATOM 1640 O O . VAL A 1 205 ? -12.873 -7.421 3.308 1.00 95.12 205 VAL A O 1
ATOM 1643 N N . GLN A 1 206 ? -14.740 -6.874 4.421 1.00 95.75 206 GLN A N 1
ATOM 1644 C CA . GLN A 1 206 ? -15.060 -8.239 4.854 1.00 95.75 206 GLN A CA 1
ATOM 1645 C C . GLN A 1 206 ? -15.295 -9.191 3.679 1.00 95.75 206 GLN A C 1
ATOM 1647 O O . GLN A 1 206 ? -14.933 -10.361 3.769 1.00 95.75 206 GLN A O 1
ATOM 1652 N N . ALA A 1 207 ? -15.898 -8.718 2.587 1.00 95.19 207 ALA A N 1
ATOM 1653 C CA . ALA A 1 207 ? -16.098 -9.525 1.389 1.00 95.19 207 ALA A CA 1
ATOM 1654 C C . ALA A 1 207 ? -14.775 -9.806 0.651 1.00 95.19 207 ALA A C 1
ATOM 1656 O O . ALA A 1 207 ? -14.604 -10.902 0.115 1.00 95.19 207 ALA A O 1
ATOM 1657 N N . VAL A 1 208 ? -13.824 -8.863 0.664 1.00 94.62 208 VAL A N 1
ATOM 1658 C CA . VAL A 1 208 ? -12.487 -9.051 0.073 1.00 94.62 208 VAL A CA 1
ATOM 1659 C C . VAL A 1 208 ? -11.606 -9.949 0.948 1.00 94.62 208 VAL A C 1
ATOM 1661 O O . VAL A 1 208 ? -11.083 -10.962 0.476 1.00 94.62 208 VAL A O 1
ATOM 1664 N N . ASP A 1 209 ? -11.448 -9.582 2.222 1.00 95.44 209 ASP A N 1
ATOM 1665 C CA . ASP A 1 209 ? -10.701 -10.326 3.236 1.00 95.44 209 ASP A CA 1
ATOM 1666 C C . ASP A 1 209 ? -11.305 -10.124 4.641 1.00 95.44 209 ASP A C 1
ATOM 1668 O O . ASP A 1 209 ? -11.060 -9.101 5.295 1.00 95.44 209 ASP A O 1
ATOM 1672 N N . PRO A 1 210 ? -12.047 -11.122 5.160 1.00 95.50 210 PRO A N 1
ATOM 1673 C CA . PRO A 1 210 ? -12.614 -11.069 6.503 1.00 95.50 210 PRO A CA 1
ATOM 1674 C C . PRO A 1 210 ? -11.575 -10.831 7.603 1.00 95.50 210 PRO A C 1
ATOM 1676 O O . PRO A 1 210 ? -11.891 -10.188 8.602 1.00 95.50 210 PRO A O 1
ATOM 1679 N N . SER A 1 211 ? -10.345 -11.331 7.432 1.00 95.94 211 SER A N 1
ATOM 1680 C CA . SER A 1 211 ? -9.298 -11.244 8.458 1.00 95.94 211 SER A CA 1
ATOM 1681 C C . SER A 1 211 ? -8.716 -9.836 8.604 1.00 95.94 211 SER A C 1
ATOM 1683 O O . SER A 1 211 ? -8.221 -9.481 9.672 1.00 95.94 211 SER A O 1
ATOM 1685 N N . SER A 1 212 ? -8.832 -9.004 7.566 1.00 96.81 212 SER A N 1
ATOM 1686 C CA . SER A 1 212 ? -8.344 -7.622 7.569 1.00 96.81 212 SE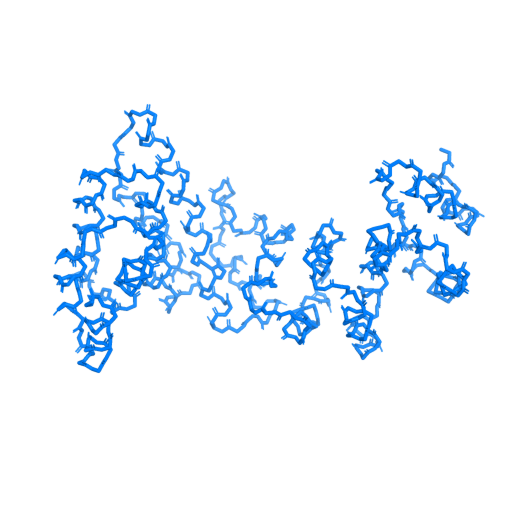R A CA 1
ATOM 1687 C C . SER A 1 212 ? -9.376 -6.613 8.072 1.00 96.81 212 SER A C 1
ATOM 1689 O O . SER A 1 212 ? -9.013 -5.481 8.393 1.00 96.81 212 SER A O 1
ATOM 1691 N N . ALA A 1 213 ? -10.657 -6.988 8.135 1.00 96.81 213 ALA A N 1
ATOM 1692 C CA . ALA A 1 213 ? -11.757 -6.050 8.345 1.00 96.81 213 ALA A CA 1
ATOM 1693 C C . ALA A 1 213 ? -11.652 -5.247 9.646 1.00 96.81 213 ALA A C 1
ATOM 1695 O O . ALA A 1 213 ? -11.889 -4.039 9.637 1.00 96.81 213 ALA A O 1
ATOM 1696 N N . ASP A 1 214 ? -11.284 -5.887 10.755 1.00 98.00 214 ASP A N 1
ATOM 1697 C CA . ASP A 1 214 ? -11.182 -5.232 12.064 1.00 98.00 214 ASP A CA 1
ATOM 1698 C C . ASP A 1 214 ? -10.062 -4.206 12.089 1.00 98.00 214 ASP A C 1
ATOM 1700 O O . ASP A 1 214 ? -10.323 -3.022 12.318 1.00 98.00 214 ASP A O 1
ATOM 1704 N N . ARG A 1 215 ? -8.846 -4.629 11.734 1.00 97.75 215 ARG A N 1
ATOM 1705 C CA . ARG A 1 215 ? -7.686 -3.741 11.653 1.00 97.75 215 ARG A CA 1
ATOM 1706 C C . ARG A 1 215 ? -7.933 -2.581 10.685 1.00 97.75 215 ARG A C 1
ATOM 1708 O O . ARG A 1 215 ? -7.674 -1.434 11.041 1.00 97.75 215 ARG A O 1
ATOM 1715 N N . ALA A 1 216 ? -8.478 -2.854 9.496 1.00 97.00 216 ALA A N 1
ATOM 1716 C CA . ALA A 1 216 ? -8.784 -1.830 8.497 1.00 97.00 216 ALA A CA 1
ATOM 1717 C C . ALA A 1 216 ? -9.826 -0.817 8.994 1.00 97.00 216 ALA A C 1
ATOM 1719 O O . ALA A 1 216 ? -9.649 0.386 8.817 1.00 97.00 216 ALA A O 1
ATOM 1720 N N . THR A 1 217 ? -10.876 -1.289 9.673 1.00 97.81 217 THR A N 1
ATOM 1721 C CA . THR A 1 217 ? -11.886 -0.409 10.284 1.00 97.81 217 THR A CA 1
ATOM 1722 C C . THR A 1 217 ? -11.260 0.468 11.367 1.00 97.81 217 THR A C 1
ATOM 1724 O O . THR A 1 217 ? -11.530 1.665 11.418 1.00 97.81 217 THR A O 1
ATOM 1727 N N . GLY A 1 218 ? -10.396 -0.096 12.215 1.00 97.75 218 GLY A N 1
ATOM 1728 C CA . GLY A 1 218 ? -9.718 0.657 13.270 1.00 97.75 218 GLY A CA 1
ATOM 1729 C C . GLY A 1 218 ? -8.830 1.770 12.714 1.00 97.75 218 GLY A C 1
ATOM 1730 O O . GLY A 1 218 ? -8.863 2.898 13.207 1.00 97.75 218 GLY A O 1
ATOM 1731 N N . VAL A 1 219 ? -8.082 1.469 11.648 1.00 97.06 219 VAL A N 1
ATOM 1732 C CA . VAL A 1 219 ? -7.228 2.434 10.944 1.00 97.06 219 VAL A CA 1
ATOM 1733 C C . VAL A 1 219 ? -8.085 3.532 10.298 1.00 97.06 219 VAL A C 1
ATOM 1735 O O . VAL A 1 219 ? -7.804 4.712 10.493 1.00 97.06 219 VAL A O 1
ATOM 1738 N N . ALA A 1 220 ? -9.201 3.184 9.652 1.00 96.62 220 ALA A N 1
ATOM 1739 C CA . ALA A 1 220 ? -10.141 4.162 9.100 1.00 96.62 220 ALA A CA 1
ATOM 1740 C C . ALA A 1 220 ? -10.730 5.103 10.171 1.00 96.62 220 ALA A C 1
ATOM 1742 O O . ALA A 1 220 ? -10.806 6.314 9.963 1.00 96.62 220 ALA A O 1
ATOM 1743 N N . LEU A 1 221 ? -11.102 4.581 11.344 1.00 96.81 221 LEU A N 1
ATOM 1744 C CA . LEU A 1 221 ? -11.602 5.396 12.458 1.00 96.81 221 LEU A CA 1
ATOM 1745 C C . LEU A 1 221 ? -10.527 6.333 13.025 1.00 96.81 221 LEU A C 1
ATOM 1747 O O . LEU A 1 221 ? -10.811 7.498 13.306 1.00 96.81 221 LEU A O 1
ATOM 1751 N N . GLN A 1 222 ? -9.288 5.856 13.156 1.00 96.44 222 GLN A N 1
ATOM 1752 C CA . GLN A 1 222 ? -8.150 6.697 13.532 1.00 96.44 222 GLN A CA 1
ATOM 1753 C C . GLN A 1 222 ? -7.934 7.828 12.519 1.00 96.44 222 GLN A C 1
ATOM 1755 O O . GLN A 1 222 ? -7.738 8.981 12.914 1.00 96.44 222 GLN A O 1
ATOM 1760 N N . THR A 1 223 ? -7.987 7.511 11.227 1.00 95.44 223 THR A N 1
ATOM 1761 C CA . THR A 1 223 ? -7.829 8.481 10.143 1.00 95.44 223 THR A CA 1
ATOM 1762 C C . THR A 1 223 ? -8.936 9.536 10.170 1.00 95.44 223 THR A C 1
ATOM 1764 O O . THR A 1 223 ? -8.648 10.732 10.091 1.00 95.44 223 THR A O 1
ATOM 1767 N N . PHE A 1 224 ? -10.188 9.115 10.372 1.00 95.19 224 PHE A N 1
ATOM 1768 C CA . PHE A 1 224 ? -11.328 10.017 10.539 1.00 95.19 224 PHE A CA 1
ATOM 1769 C C . PHE A 1 224 ? -11.095 11.023 11.679 1.00 95.19 224 PHE A C 1
ATOM 1771 O O . PHE A 1 224 ? -11.225 12.232 11.478 1.00 95.19 224 PHE A O 1
ATOM 1778 N N . LEU A 1 225 ? -10.665 10.541 12.855 1.00 93.19 225 LEU A N 1
ATOM 1779 C CA . LEU A 1 225 ? -10.352 11.402 14.003 1.00 93.19 225 LEU A CA 1
ATOM 1780 C C . LEU A 1 225 ? -9.239 12.400 13.710 1.00 93.19 225 LEU A C 1
ATOM 1782 O O . LEU A 1 225 ? -9.360 13.573 14.061 1.00 93.19 225 LEU A O 1
ATOM 1786 N N . LYS A 1 226 ? -8.158 11.940 13.072 1.00 91.88 226 LYS A N 1
ATOM 1787 C CA . LYS A 1 226 ? -6.989 12.770 12.762 1.00 91.88 226 LYS A CA 1
ATOM 1788 C C . LYS A 1 226 ? -7.359 13.996 11.920 1.00 91.88 226 LYS A C 1
ATOM 1790 O O . LYS A 1 226 ? -6.712 15.031 12.052 1.00 91.88 226 LYS A O 1
ATOM 1795 N N . LYS A 1 227 ? -8.378 13.890 11.061 1.00 92.06 227 LYS A N 1
ATOM 1796 C CA . LYS A 1 227 ? -8.807 14.976 10.167 1.00 92.06 227 LYS A CA 1
ATOM 1797 C C . LYS A 1 227 ? -9.728 16.001 10.827 1.00 92.06 227 LYS A C 1
ATOM 1799 O O . LYS A 1 227 ? -9.636 17.171 10.475 1.00 92.06 227 LYS A O 1
ATOM 1804 N N . LEU A 1 228 ? -10.605 15.582 11.739 1.00 89.50 228 LEU A N 1
ATOM 1805 C CA . LEU A 1 228 ? -11.597 16.472 12.355 1.00 89.50 228 LEU A CA 1
ATOM 1806 C C . LEU A 1 228 ? -11.128 17.078 13.681 1.00 89.50 228 LEU A C 1
ATOM 1808 O O . LEU A 1 228 ? -11.271 18.280 13.886 1.00 89.50 228 LEU A O 1
ATOM 1812 N N . ASN A 1 229 ? -10.488 16.272 14.535 1.00 84.44 229 ASN A N 1
ATOM 1813 C CA . ASN A 1 229 ? -9.888 16.713 15.795 1.00 84.44 229 ASN A CA 1
ATOM 1814 C C . ASN A 1 229 ? -10.833 17.542 16.701 1.00 84.44 229 ASN A C 1
ATOM 1816 O O . ASN A 1 229 ? -10.461 18.598 17.219 1.00 84.44 229 ASN A O 1
ATOM 1820 N N . ASP A 1 230 ? -12.058 17.063 16.906 1.00 89.12 230 ASP A N 1
ATOM 1821 C CA . ASP A 1 230 ? -13.062 17.715 17.750 1.00 89.12 230 ASP A CA 1
ATOM 1822 C C . ASP A 1 230 ? -13.781 16.714 18.689 1.00 89.12 230 ASP A C 1
ATOM 1824 O O . ASP A 1 230 ? -13.741 15.500 18.457 1.00 89.12 230 ASP A O 1
ATOM 1828 N N . PRO A 1 231 ? -14.433 17.197 19.768 1.00 90.25 231 PRO A N 1
ATOM 1829 C CA . PRO A 1 231 ? -15.124 16.340 20.732 1.00 90.25 231 PRO A CA 1
ATOM 1830 C C . PRO A 1 231 ? -16.240 15.455 20.161 1.00 90.25 231 PRO A C 1
ATOM 1832 O O . PRO A 1 231 ? -16.366 14.309 20.595 1.00 90.25 231 PRO A O 1
ATOM 1835 N N . GLU A 1 232 ? -17.028 15.946 19.202 1.00 91.06 232 GLU A N 1
ATOM 1836 C CA . GLU A 1 232 ? -18.141 15.185 18.615 1.00 91.06 232 GLU A CA 1
ATOM 1837 C C . GLU A 1 232 ? -17.605 13.997 17.810 1.00 91.06 232 GLU A C 1
ATOM 1839 O O . GLU A 1 232 ? -18.127 12.881 17.894 1.00 91.06 232 GLU A O 1
ATOM 1844 N N . SER A 1 233 ? -16.487 14.198 17.109 1.00 92.00 233 SER A N 1
ATOM 1845 C CA . SER A 1 233 ? -15.768 13.128 16.418 1.00 92.00 233 SER A CA 1
ATOM 1846 C C . SER A 1 233 ? -15.244 12.055 17.377 1.00 92.00 233 SER A C 1
ATOM 1848 O O . SER A 1 233 ? -15.306 10.866 17.052 1.00 92.00 233 SER A O 1
ATOM 1850 N N . TYR A 1 234 ? -14.772 12.431 18.573 1.00 94.56 234 TYR A N 1
ATOM 1851 C CA . TYR A 1 234 ? -14.359 11.455 19.590 1.00 94.56 234 TYR A CA 1
ATOM 1852 C C . TYR A 1 234 ? -15.528 10.584 20.051 1.00 94.56 234 TYR A C 1
ATOM 1854 O O . TYR A 1 234 ? -15.368 9.367 20.157 1.00 94.56 234 TYR A O 1
ATOM 1862 N N . ASP A 1 235 ? -16.691 11.191 20.298 1.00 95.19 235 ASP A N 1
ATOM 1863 C CA . ASP A 1 235 ? -17.904 10.474 20.704 1.00 95.19 235 ASP A CA 1
ATOM 1864 C C . ASP A 1 235 ? -18.372 9.516 19.607 1.00 95.19 235 ASP A C 1
ATOM 1866 O O . ASP A 1 235 ? -18.673 8.351 19.881 1.00 95.19 235 ASP A O 1
ATOM 1870 N N . PHE A 1 236 ? -18.385 9.985 18.356 1.00 95.94 236 PHE A N 1
ATOM 1871 C CA . PHE A 1 236 ? -18.751 9.166 17.209 1.00 95.94 236 PHE A CA 1
ATOM 1872 C C . PHE A 1 236 ? -17.837 7.948 17.066 1.00 95.94 236 PHE A C 1
ATOM 1874 O O . PHE A 1 236 ? -18.336 6.831 16.910 1.00 95.94 236 PHE A O 1
ATOM 1881 N N . VAL A 1 237 ? -16.517 8.140 17.124 1.00 96.56 237 VAL A N 1
ATOM 1882 C CA . VAL A 1 237 ? -15.555 7.052 16.920 1.00 96.56 237 VAL A CA 1
ATOM 1883 C C . VAL A 1 237 ? -15.534 6.073 18.083 1.00 96.56 237 VAL A C 1
ATOM 1885 O O . VAL A 1 237 ? -15.539 4.869 17.834 1.00 96.56 237 VAL A O 1
ATOM 1888 N N . GLU A 1 238 ? -15.574 6.547 19.331 1.00 97.31 238 GLU A N 1
ATOM 1889 C CA . GLU A 1 238 ? -15.643 5.661 20.498 1.00 97.31 238 GLU A CA 1
ATOM 1890 C C . GLU A 1 238 ? -16.908 4.803 20.452 1.00 97.31 238 GLU A C 1
ATOM 1892 O O . GLU A 1 238 ? -16.822 3.575 20.516 1.00 97.31 238 GLU A O 1
ATOM 1897 N N . LYS A 1 239 ? -18.076 5.432 20.265 1.00 97.25 239 LYS A N 1
ATOM 1898 C CA . LYS A 1 239 ? -19.342 4.709 20.128 1.00 97.25 239 LYS A CA 1
ATOM 1899 C C . LYS A 1 239 ? -19.278 3.723 18.968 1.00 97.25 239 LYS A C 1
ATOM 1901 O O . LYS A 1 239 ? -19.681 2.575 19.104 1.00 97.25 239 LYS A O 1
ATOM 1906 N N . THR A 1 240 ? -18.720 4.154 17.839 1.00 97.38 240 THR A N 1
ATOM 1907 C CA . THR A 1 240 ? -18.640 3.318 16.647 1.00 97.38 240 THR A CA 1
ATOM 1908 C C . THR A 1 240 ? -17.775 2.077 16.877 1.00 97.38 240 THR A C 1
ATOM 1910 O O . THR A 1 240 ? -18.192 0.964 16.553 1.00 97.38 240 THR A O 1
ATOM 1913 N N . ALA A 1 241 ? -16.599 2.243 17.477 1.00 97.44 241 ALA A N 1
ATOM 1914 C CA . ALA A 1 241 ? -15.711 1.137 17.803 1.00 97.44 241 ALA A CA 1
ATOM 1915 C C . ALA A 1 241 ? -16.358 0.154 18.796 1.00 97.44 241 ALA A C 1
ATOM 1917 O O . ALA A 1 241 ? -16.299 -1.056 18.581 1.00 97.44 241 ALA A O 1
ATOM 1918 N N . LEU A 1 242 ? -17.026 0.662 19.837 1.00 97.50 242 LEU A N 1
ATOM 1919 C CA . LEU A 1 242 ? -17.715 -0.169 20.829 1.00 97.50 242 LEU A CA 1
ATOM 1920 C C . LEU A 1 242 ? -18.896 -0.941 20.225 1.00 97.50 242 LEU A C 1
ATOM 1922 O O . LEU A 1 242 ? -18.992 -2.142 20.445 1.00 97.50 242 LEU A O 1
ATOM 1926 N N . ASP A 1 243 ? -19.721 -0.307 19.388 1.00 97.25 243 ASP A N 1
ATOM 1927 C CA . ASP A 1 243 ? -20.836 -0.981 18.706 1.00 97.25 243 ASP A CA 1
ATOM 1928 C C . ASP A 1 243 ? -20.338 -2.127 17.792 1.00 97.25 243 ASP A C 1
ATOM 1930 O O . ASP A 1 243 ? -20.986 -3.168 17.653 1.00 97.25 243 ASP A O 1
ATOM 1934 N N . TYR A 1 244 ? -19.175 -1.966 17.144 1.00 97.50 244 TYR A N 1
ATOM 1935 C CA . TYR A 1 244 ? -18.557 -3.053 16.371 1.00 97.50 244 TYR A CA 1
ATOM 1936 C C . TYR A 1 244 ? -18.022 -4.177 17.267 1.00 97.50 244 TYR A C 1
ATOM 1938 O O . TYR A 1 244 ? -18.207 -5.348 16.941 1.00 97.50 244 TYR A O 1
ATOM 1946 N N . LEU A 1 245 ? -17.388 -3.843 18.392 1.00 96.12 245 LEU A N 1
ATOM 1947 C CA . LEU A 1 245 ? -16.900 -4.832 19.356 1.00 96.12 245 LEU A CA 1
ATOM 1948 C C . LEU A 1 245 ? -18.061 -5.659 19.936 1.00 96.12 245 LEU A C 1
ATOM 1950 O O . LEU A 1 245 ? -18.012 -6.887 19.932 1.00 96.12 245 LEU A O 1
ATOM 1954 N N . ASP A 1 246 ? -19.149 -4.996 20.334 1.00 95.81 246 ASP A N 1
ATOM 1955 C CA . ASP A 1 246 ? -20.355 -5.633 20.878 1.00 95.81 246 ASP A CA 1
ATOM 1956 C C . ASP A 1 246 ? -21.078 -6.515 19.842 1.00 95.81 246 ASP A C 1
ATOM 1958 O O . ASP A 1 246 ? -21.780 -7.461 20.204 1.00 95.81 246 ASP A O 1
ATOM 1962 N N . SER A 1 247 ? -20.880 -6.249 18.545 1.00 94.56 247 SER A N 1
ATOM 1963 C CA . SER A 1 247 ? -21.385 -7.082 17.442 1.00 94.56 247 SER A CA 1
ATOM 1964 C C . SER A 1 247 ? -20.408 -8.173 16.980 1.00 94.56 247 SER A C 1
ATOM 1966 O O . SER A 1 247 ? -20.699 -8.883 16.015 1.00 94.56 247 SER A O 1
ATOM 1968 N N . GLY A 1 248 ? -19.291 -8.362 17.692 1.00 94.44 248 GLY A N 1
ATOM 1969 C CA . GLY A 1 248 ? -18.367 -9.481 17.501 1.00 94.44 248 GLY A CA 1
ATOM 1970 C C . GLY A 1 248 ? -17.097 -9.168 16.706 1.00 94.44 248 GLY A C 1
ATOM 1971 O O . GLY A 1 248 ? -16.430 -10.107 16.275 1.00 94.44 248 GLY A O 1
ATOM 1972 N N . ALA A 1 249 ? -16.751 -7.893 16.491 1.00 96.25 249 ALA A N 1
ATOM 1973 C CA . ALA A 1 249 ? -15.413 -7.528 16.014 1.00 96.25 249 ALA A CA 1
ATOM 1974 C C . ALA A 1 249 ? -14.335 -7.925 17.040 1.00 96.25 249 ALA A C 1
ATOM 1976 O O . ALA A 1 249 ? -14.591 -7.940 18.243 1.00 96.25 249 ALA A O 1
ATOM 1977 N N . GLY A 1 250 ? -13.130 -8.242 16.571 1.00 96.38 250 GLY A N 1
ATOM 1978 C CA . GLY A 1 250 ? -11.988 -8.587 17.414 1.00 96.38 250 GLY A CA 1
ATOM 1979 C C . GLY A 1 250 ? -11.190 -7.380 17.918 1.00 96.38 250 GLY A C 1
ATOM 1980 O O . GLY A 1 250 ? -11.391 -6.239 17.495 1.00 96.38 250 GLY A O 1
ATOM 1981 N N . ASP A 1 251 ? -10.218 -7.663 18.791 1.00 97.38 251 ASP A N 1
ATOM 1982 C CA . ASP A 1 251 ? -9.358 -6.663 19.445 1.00 97.38 251 ASP A CA 1
ATOM 1983 C C . ASP A 1 251 ? -8.585 -5.775 18.448 1.00 97.38 251 ASP A C 1
ATOM 1985 O O . ASP A 1 251 ? -8.338 -4.600 18.728 1.00 97.38 251 ASP A O 1
ATOM 1989 N N . GLU A 1 252 ? -8.264 -6.302 17.259 1.00 97.38 252 GLU A N 1
ATOM 1990 C CA . GLU A 1 252 ? -7.564 -5.605 16.164 1.00 97.38 252 GLU A CA 1
ATOM 1991 C C . GLU A 1 252 ? -8.229 -4.284 15.743 1.00 97.38 252 GLU A C 1
ATOM 1993 O O . GLU A 1 252 ? -7.548 -3.372 15.268 1.00 97.38 252 GLU A O 1
ATOM 1998 N N . LEU A 1 253 ? -9.542 -4.149 15.960 1.00 98.00 253 LEU A N 1
ATOM 1999 C CA . LEU A 1 253 ? -10.297 -2.920 15.716 1.00 98.00 253 LEU A CA 1
ATOM 2000 C C . LEU A 1 253 ? -9.814 -1.747 16.580 1.00 98.00 253 LEU A C 1
ATOM 2002 O O . LEU A 1 253 ? -9.817 -0.601 16.131 1.00 98.00 253 LEU A O 1
ATOM 2006 N N . LEU A 1 254 ? -9.432 -2.011 17.831 1.00 98.19 254 LEU A N 1
ATOM 2007 C CA . LEU A 1 254 ? -9.125 -0.964 18.811 1.00 98.19 254 LEU A CA 1
ATOM 2008 C C . LEU A 1 254 ? -7.659 -0.528 18.764 1.00 98.19 254 LEU A C 1
ATOM 2010 O O . LEU A 1 254 ? -7.336 0.598 19.150 1.00 98.19 254 LEU A O 1
ATOM 2014 N N . ILE A 1 255 ? -6.772 -1.403 18.283 1.00 97.75 255 ILE A N 1
ATOM 2015 C CA . ILE A 1 255 ? -5.322 -1.186 18.311 1.00 97.75 255 ILE A CA 1
ATOM 2016 C C . ILE A 1 255 ? -4.910 0.126 17.609 1.00 97.75 255 ILE A C 1
ATOM 2018 O O . ILE A 1 255 ? -4.182 0.891 18.240 1.00 97.75 255 ILE A O 1
ATOM 2022 N N . PRO A 1 256 ? -5.362 0.460 16.378 1.00 96.81 256 PRO A N 1
ATOM 2023 C CA . PRO A 1 256 ? -4.920 1.682 15.690 1.00 96.81 256 PRO A CA 1
ATOM 2024 C C . PRO A 1 256 ? -5.244 2.964 16.464 1.00 96.81 256 PRO A C 1
ATOM 2026 O O . PRO A 1 256 ? -4.414 3.867 16.568 1.00 96.81 256 PRO A O 1
ATOM 2029 N N . LEU A 1 257 ? -6.433 3.028 17.073 1.00 95.62 257 LEU A N 1
ATOM 2030 C CA . LEU A 1 257 ? -6.848 4.166 17.891 1.00 95.62 257 LEU A CA 1
ATOM 2031 C C . LEU A 1 257 ? -5.938 4.323 19.111 1.00 95.62 257 LEU A C 1
ATOM 2033 O O . LEU A 1 257 ? -5.437 5.419 19.359 1.00 95.62 257 LEU A O 1
ATOM 2037 N N . ILE A 1 258 ? -5.684 3.227 19.830 1.00 97.81 258 ILE A N 1
ATOM 2038 C CA . ILE A 1 258 ? -4.880 3.228 21.057 1.00 97.81 258 ILE A CA 1
ATOM 2039 C C . ILE A 1 258 ? -3.410 3.547 20.765 1.00 97.81 258 ILE A C 1
ATOM 2041 O O . ILE A 1 258 ? -2.825 4.415 21.414 1.00 97.81 258 ILE A O 1
ATOM 2045 N N . GLU A 1 259 ? -2.811 2.875 19.780 1.00 96.75 259 GLU A N 1
ATOM 2046 C CA . GLU A 1 259 ? -1.428 3.135 19.375 1.00 96.75 259 GLU A CA 1
ATOM 2047 C C . GLU A 1 259 ? -1.264 4.557 18.852 1.00 96.75 259 GLU A C 1
ATOM 2049 O O . GLU A 1 259 ? -0.280 5.222 19.180 1.00 96.75 259 GLU A O 1
ATOM 2054 N N . GLY A 1 260 ? -2.253 5.046 18.102 1.00 94.00 260 GLY A N 1
ATOM 2055 C CA . GLY A 1 260 ? -2.250 6.403 17.593 1.00 94.00 260 GLY A CA 1
ATOM 2056 C C . GLY A 1 260 ? -2.307 7.470 18.685 1.00 94.00 260 GLY A C 1
ATOM 2057 O O . GLY A 1 260 ? -1.685 8.522 18.556 1.00 94.00 260 GLY A O 1
ATOM 2058 N N . THR A 1 261 ? -3.002 7.190 19.788 1.00 95.06 261 THR A N 1
ATOM 2059 C CA . THR A 1 261 ? -3.001 8.060 20.968 1.00 95.06 261 THR A CA 1
ATOM 2060 C C . THR A 1 261 ? -1.667 7.998 21.705 1.00 95.06 261 THR A C 1
ATOM 2062 O O . THR A 1 261 ? -1.144 9.027 22.129 1.00 95.06 261 THR A O 1
ATOM 2065 N N . ALA A 1 262 ? -1.097 6.801 21.856 1.00 95.44 262 ALA A N 1
ATOM 2066 C CA . ALA A 1 262 ? 0.171 6.600 22.551 1.00 95.44 262 ALA A CA 1
ATOM 2067 C C . ALA A 1 262 ? 1.349 7.300 21.852 1.00 95.44 262 ALA A C 1
ATOM 2069 O O . ALA A 1 262 ? 2.181 7.917 22.513 1.00 95.44 262 ALA A O 1
ATOM 2070 N N . ASN A 1 263 ? 1.407 7.237 20.519 1.00 94.12 263 ASN A N 1
ATOM 2071 C CA . ASN A 1 263 ? 2.479 7.845 19.727 1.00 94.12 263 ASN A CA 1
ATOM 2072 C C . ASN A 1 263 ? 2.186 9.291 19.274 1.00 94.12 263 ASN A C 1
ATOM 2074 O O . ASN A 1 263 ? 3.020 9.895 18.603 1.00 94.12 263 ASN A O 1
ATOM 2078 N N . GLY A 1 264 ? 1.017 9.842 19.619 1.00 89.50 264 GLY A N 1
ATOM 2079 C CA . GLY A 1 264 ? 0.608 11.200 19.250 1.00 89.50 264 GLY A CA 1
ATOM 2080 C C . GLY A 1 264 ? 0.233 11.393 17.774 1.00 89.50 264 GLY A C 1
ATOM 2081 O O . GLY A 1 264 ? 0.141 12.530 17.318 1.00 89.50 264 GLY A O 1
ATOM 2082 N N . SER A 1 265 ? 0.018 10.316 17.010 1.00 86.62 265 SER A N 1
ATOM 2083 C CA . SER A 1 265 ? -0.428 10.394 15.607 1.00 86.62 265 SER A CA 1
ATOM 2084 C C . SER A 1 265 ? -1.928 10.673 15.447 1.00 86.62 265 SER A C 1
ATOM 2086 O O . SER A 1 265 ? -2.371 11.005 14.344 1.00 86.62 265 SER A O 1
ATOM 2088 N N . ASN A 1 266 ? -2.708 10.565 16.527 1.00 87.19 266 ASN A N 1
ATOM 2089 C CA . ASN A 1 266 ? -4.083 11.051 16.617 1.00 87.19 266 ASN A CA 1
ATOM 2090 C C . ASN A 1 266 ? -4.285 11.894 17.889 1.00 87.19 266 ASN A C 1
ATOM 2092 O O . ASN A 1 266 ? -3.424 11.949 18.766 1.00 87.19 266 ASN A O 1
ATOM 2096 N N . THR A 1 267 ? -5.437 12.554 17.985 1.00 87.38 267 THR A N 1
ATOM 2097 C CA . THR A 1 267 ? -5.785 13.454 19.096 1.00 87.38 267 THR A CA 1
ATOM 2098 C C . THR A 1 267 ? -6.811 12.865 20.061 1.00 87.38 267 THR A C 1
ATOM 2100 O O . THR A 1 267 ? -7.363 13.573 20.904 1.00 87.38 267 THR A O 1
ATOM 2103 N N . PHE A 1 268 ? -7.066 11.557 19.970 1.00 94.19 268 PHE A N 1
ATOM 2104 C CA . PHE A 1 268 ? -8.046 10.893 20.818 1.00 94.19 268 PHE A CA 1
ATOM 2105 C C . PHE A 1 268 ? -7.611 10.972 22.298 1.00 94.19 268 PHE A C 1
ATOM 2107 O O . PHE A 1 268 ? -6.445 10.711 22.606 1.00 94.19 268 PHE A O 1
ATOM 2114 N N . PRO A 1 269 ? -8.495 11.354 23.242 1.00 94.81 269 PRO A N 1
ATOM 2115 C CA . PRO A 1 269 ? -8.085 11.576 24.627 1.00 94.81 269 PRO A CA 1
ATOM 2116 C C . PRO A 1 269 ? -7.508 10.319 25.296 1.00 94.81 269 PRO A C 1
ATOM 2118 O O . PRO A 1 269 ? -8.135 9.258 25.277 1.00 94.81 269 PRO A O 1
ATOM 2121 N N . LYS A 1 270 ? -6.355 10.456 25.973 1.00 95.62 270 LYS A N 1
ATOM 2122 C CA . LYS A 1 270 ? -5.656 9.342 26.649 1.00 95.62 270 LYS A CA 1
ATOM 2123 C C . LYS A 1 270 ? -6.558 8.526 27.580 1.00 95.62 270 LYS A C 1
ATOM 2125 O O . LYS A 1 270 ? -6.467 7.302 27.588 1.00 95.62 270 LYS A O 1
ATOM 2130 N N . ASP A 1 271 ? -7.442 9.166 28.342 1.00 96.25 271 ASP A N 1
ATOM 2131 C CA . ASP A 1 271 ? -8.324 8.448 29.273 1.00 96.25 271 ASP A CA 1
ATOM 2132 C C . ASP A 1 271 ? -9.400 7.624 28.551 1.00 96.25 271 ASP A C 1
ATOM 2134 O O . ASP A 1 271 ? -9.716 6.516 28.988 1.00 96.25 271 ASP A O 1
ATOM 2138 N N . ARG A 1 272 ? -9.890 8.094 27.395 1.00 96.56 272 ARG A N 1
ATOM 2139 C CA . ARG A 1 272 ? -10.783 7.307 26.529 1.00 96.56 272 ARG A CA 1
ATOM 2140 C C . ARG A 1 272 ? -10.025 6.151 25.881 1.00 96.56 272 ARG A C 1
ATOM 2142 O O . ARG A 1 272 ? -10.506 5.022 25.894 1.00 96.56 272 ARG A O 1
ATOM 2149 N N . ALA A 1 273 ? -8.796 6.388 25.413 1.00 97.19 273 ALA A N 1
ATOM 2150 C CA . ALA A 1 273 ? -7.928 5.332 24.885 1.00 97.19 273 ALA A CA 1
ATOM 2151 C C . ALA A 1 273 ? -7.646 4.236 25.929 1.00 97.19 273 ALA A C 1
ATOM 2153 O O . ALA A 1 273 ? -7.701 3.053 25.602 1.00 97.19 273 ALA A O 1
ATOM 2154 N N . ARG A 1 274 ? -7.429 4.599 27.203 1.00 97.62 274 ARG A N 1
ATOM 2155 C CA . ARG A 1 274 ? -7.335 3.633 28.317 1.00 97.62 274 ARG A CA 1
ATOM 2156 C C . ARG A 1 274 ? -8.643 2.867 28.522 1.00 97.62 274 ARG A C 1
ATOM 2158 O O . ARG A 1 274 ? -8.611 1.662 28.766 1.00 97.62 274 ARG A O 1
ATOM 2165 N N . GLY A 1 275 ? -9.785 3.546 28.414 1.00 97.38 275 GLY A N 1
ATOM 2166 C CA . GLY A 1 275 ? -11.111 2.925 28.433 1.00 97.38 275 GLY A CA 1
ATOM 2167 C C . GLY A 1 275 ? -11.263 1.843 27.360 1.00 97.38 275 GLY A C 1
ATOM 2168 O O . GLY A 1 275 ? -11.649 0.720 27.685 1.00 97.38 275 GLY A O 1
ATOM 2169 N N . LEU A 1 276 ? -10.876 2.151 26.117 1.00 97.56 276 LEU A N 1
ATOM 2170 C CA . LEU A 1 276 ? -10.861 1.198 25.004 1.00 97.56 276 LEU A CA 1
ATOM 2171 C C . LEU A 1 276 ? -9.853 0.064 25.222 1.00 97.56 276 LEU A C 1
ATOM 2173 O O . LEU A 1 276 ? -10.196 -1.097 25.030 1.00 97.56 276 LEU A O 1
ATOM 2177 N N . ALA A 1 277 ? -8.638 0.358 25.690 1.00 97.81 277 ALA A N 1
ATOM 2178 C CA . ALA A 1 277 ? -7.629 -0.666 25.964 1.00 97.81 277 ALA A CA 1
ATOM 2179 C C . ALA A 1 277 ? -8.122 -1.705 26.987 1.00 97.81 277 ALA A C 1
ATOM 2181 O O . ALA A 1 277 ? -7.867 -2.896 26.836 1.00 97.81 277 ALA A O 1
ATOM 2182 N N . ASN A 1 278 ? -8.905 -1.292 27.987 1.00 97.56 278 ASN A N 1
ATOM 2183 C CA . ASN A 1 278 ? -9.504 -2.214 28.958 1.00 97.56 278 ASN A CA 1
ATOM 2184 C C . ASN A 1 278 ? -10.562 -3.161 28.364 1.00 97.56 278 ASN A C 1
ATOM 2186 O O . ASN A 1 278 ? -10.926 -4.137 29.022 1.00 97.56 278 ASN A O 1
ATOM 2190 N N . LYS A 1 279 ? -11.049 -2.895 27.147 1.00 97.38 279 LYS A N 1
ATOM 2191 C CA . LYS A 1 279 ? -11.971 -3.776 26.417 1.00 97.38 279 LYS A CA 1
ATOM 2192 C C . LYS A 1 279 ? -11.263 -4.886 25.641 1.00 97.38 279 LYS A C 1
ATOM 2194 O O . LYS A 1 279 ? -11.934 -5.834 25.253 1.00 97.38 279 LYS A O 1
ATOM 2199 N N . ILE A 1 280 ? -9.942 -4.797 25.468 1.00 97.69 280 ILE A N 1
ATOM 2200 C CA . ILE A 1 280 ? -9.145 -5.822 24.788 1.00 97.69 280 ILE A CA 1
ATOM 2201 C C . ILE A 1 280 ? -9.185 -7.125 25.588 1.00 97.69 280 ILE A C 1
ATOM 2203 O O . ILE A 1 280 ? -8.920 -7.145 26.800 1.00 97.69 280 ILE A O 1
ATOM 2207 N N . THR A 1 281 ? -9.534 -8.206 24.894 1.00 97.00 281 THR A N 1
ATOM 2208 C CA . THR A 1 281 ? -9.685 -9.542 25.472 1.00 97.00 281 THR A CA 1
ATOM 2209 C C . THR A 1 281 ? -8.339 -10.219 25.726 1.00 97.00 281 THR A C 1
ATOM 2211 O O . THR A 1 281 ? -8.169 -10.856 26.772 1.00 97.00 281 THR A O 1
ATOM 2214 N N . ASP A 1 282 ? -7.357 -10.029 24.839 1.00 97.38 282 ASP A N 1
ATOM 2215 C CA . ASP A 1 282 ? -5.986 -10.497 25.050 1.00 97.38 282 ASP A CA 1
ATOM 2216 C C . ASP A 1 282 ? -5.303 -9.696 26.174 1.00 97.38 282 ASP A C 1
ATOM 2218 O O . ASP A 1 282 ? -4.970 -8.516 26.050 1.00 97.38 282 ASP A O 1
ATOM 2222 N N . VAL A 1 283 ? -5.064 -10.370 27.302 1.00 97.62 283 VAL A N 1
ATOM 2223 C CA . VAL A 1 283 ? -4.461 -9.777 28.503 1.00 97.62 283 VAL A CA 1
ATOM 2224 C C . VAL A 1 283 ? -3.048 -9.249 28.247 1.00 97.62 283 VAL A C 1
ATOM 2226 O O . VAL A 1 283 ? -2.681 -8.209 28.799 1.00 97.62 283 VAL A O 1
ATOM 2229 N N . THR A 1 284 ? -2.254 -9.952 27.439 1.00 97.81 284 THR A N 1
ATOM 2230 C CA . THR A 1 284 ? -0.872 -9.568 27.130 1.00 97.81 284 THR A CA 1
ATOM 2231 C C . THR A 1 284 ? -0.867 -8.311 26.274 1.00 97.81 284 THR A C 1
ATOM 2233 O O . THR A 1 284 ? -0.210 -7.332 26.632 1.00 97.81 284 THR A O 1
ATOM 2236 N N . LEU A 1 285 ? -1.656 -8.307 25.197 1.00 97.25 285 LEU A N 1
ATOM 2237 C CA . LEU A 1 285 ? -1.799 -7.157 24.306 1.00 97.25 285 LEU A CA 1
ATOM 2238 C C . LEU A 1 285 ? -2.353 -5.935 25.050 1.00 97.25 285 LEU A C 1
ATOM 2240 O O . LEU A 1 285 ? -1.813 -4.835 24.931 1.00 97.25 285 LEU A O 1
ATOM 2244 N N . ARG A 1 286 ? -3.388 -6.126 25.876 1.00 98.06 286 ARG A N 1
ATOM 2245 C CA . ARG A 1 286 ? -3.958 -5.065 26.716 1.00 98.06 286 ARG A CA 1
ATOM 2246 C C . ARG A 1 286 ? -2.897 -4.407 27.590 1.00 98.06 286 ARG A C 1
ATOM 2248 O O . ARG A 1 286 ? -2.814 -3.182 27.625 1.00 98.06 286 ARG A O 1
ATOM 2255 N N . ASN A 1 287 ? -2.094 -5.202 28.296 1.00 97.88 287 ASN A N 1
ATOM 2256 C CA . ASN A 1 287 ? -1.067 -4.671 29.191 1.00 97.88 287 ASN A CA 1
ATOM 2257 C C . ASN A 1 287 ? 0.002 -3.887 28.418 1.00 97.88 287 ASN A C 1
ATOM 2259 O O . ASN A 1 287 ? 0.375 -2.799 28.850 1.00 97.88 287 ASN A O 1
ATOM 2263 N N . GLN A 1 288 ? 0.430 -4.389 27.255 1.00 97.62 288 GLN A N 1
ATOM 2264 C CA . GLN A 1 288 ? 1.373 -3.683 26.380 1.00 97.62 288 GLN A CA 1
ATOM 2265 C C . GLN A 1 288 ? 0.818 -2.330 25.915 1.00 97.62 288 GLN A C 1
ATOM 2267 O O . GLN A 1 288 ? 1.521 -1.323 25.936 1.00 97.62 288 GLN A O 1
ATOM 2272 N N . LEU A 1 289 ? -0.451 -2.278 25.507 1.00 97.44 289 LEU A N 1
ATOM 2273 C CA . LEU A 1 289 ? -1.077 -1.040 25.040 1.00 97.44 289 LEU A CA 1
ATOM 2274 C C . LEU A 1 289 ? -1.319 -0.039 26.178 1.00 97.44 289 LEU A C 1
ATOM 2276 O O . LEU A 1 289 ? -1.118 1.159 25.987 1.00 97.44 289 LEU A O 1
ATOM 2280 N N . LEU A 1 290 ? -1.689 -0.510 27.372 1.00 97.88 290 LEU A N 1
ATOM 2281 C CA . LEU A 1 290 ? -1.802 0.337 28.563 1.00 97.88 290 LEU A CA 1
ATOM 2282 C C . LEU A 1 290 ? -0.450 0.927 28.979 1.00 97.88 290 LEU A C 1
ATOM 2284 O O . LEU A 1 290 ? -0.400 2.087 29.382 1.00 97.88 290 LEU A O 1
ATOM 2288 N N . GLU A 1 291 ? 0.636 0.161 28.858 1.00 97.31 291 GLU A N 1
ATOM 2289 C CA . GLU A 1 291 ? 1.993 0.648 29.116 1.00 97.31 291 GLU A CA 1
ATOM 2290 C C . GLU A 1 291 ? 2.373 1.778 28.153 1.00 97.31 291 GLU A C 1
ATOM 2292 O O . GLU A 1 291 ? 2.830 2.824 28.607 1.00 97.31 291 GLU A O 1
ATOM 2297 N N . LYS A 1 292 ? 2.090 1.621 26.851 1.00 95.81 292 LYS A N 1
ATOM 2298 C CA . LYS A 1 292 ? 2.333 2.662 25.835 1.00 95.81 292 LYS A CA 1
ATOM 2299 C C . LYS A 1 292 ? 1.559 3.969 26.092 1.00 95.81 292 LYS A C 1
ATOM 2301 O O . LYS A 1 292 ? 1.965 5.018 25.603 1.00 95.81 292 LYS A O 1
ATOM 2306 N N . LEU A 1 293 ? 0.432 3.924 26.809 1.00 94.88 293 LEU A N 1
ATOM 2307 C CA . LEU A 1 293 ? -0.412 5.098 27.082 1.00 94.88 293 LEU A CA 1
ATOM 2308 C C . LEU A 1 293 ? 0.047 5.937 28.287 1.00 94.88 293 LEU A C 1
ATOM 2310 O O . LEU A 1 293 ? -0.428 7.073 28.447 1.00 94.88 293 LEU A O 1
ATOM 2314 N N . ASN A 1 294 ? 0.929 5.396 29.131 1.00 86.56 294 ASN A N 1
ATOM 2315 C CA . ASN A 1 294 ? 1.468 6.086 30.306 1.00 86.56 294 ASN A CA 1
ATOM 2316 C C . ASN A 1 294 ? 2.493 7.143 29.899 1.00 86.56 294 ASN A C 1
ATOM 2318 O O . ASN A 1 294 ? 2.250 8.320 30.257 1.00 86.56 294 ASN A O 1
#

Radius of gyration: 23.23 Å; chains: 1; bounding box: 53×34×68 Å

Foldseek 3Di:
DLLVCCVVPVLVSQVVLLVCCVPPVPGASRVLLVVCVVPVPVSVVSLVVCVVVCSQQPDPVRARLSCLNVLLSVLQSCLPPPVPVSLVSLQPHDQVCNLVSLVNQQERDLVCLQSLLVSCVNRHDLVSVLVSVCNHPQNVQQLAPVHPRDLVSVLVSCVSNVDDPVSLLVSLLVSLQVVLLVQLVVVVVVDDDDLVSLVVSLVSSCSNPVVSSQLSSLSNLQSNQQSNVDDSSLVVSLVSLVVVVVVPRALSNLVSVLLCQLVVVGNRDLVSSLVSLVSHPPPVSSVVSNVSSD

Sequence (294 aa):
MLDELENKNPEFAFSQYLARNQNSGAGGLGRFDEWLARDPAAATNWYEKQLASDVFDKTLDGKSPAKVPFESAYIMSLINSDPAAAEQIMNNLPPDLRGRFGDYVDVVPKEKRQSLVDLLRKTMPTEEYVALLRETSVFEYNFRGEYDSDPDSAKRILDSFAVSPAERTALLADQFSEFAEYRAMRVSGGGDPRRNEFDENRKWVQAVDPSSADRATGVALQTFLKKLNDPESYDFVEKTALDYLDSGAGDELLIPLIEGTANGSNTFPKDRARGLANKITDVTLRNQLLEKLN

pLDDT: mean 90.03, std 8.71, range [52.16, 98.19]